Protein AF-A0A5A7VV58-F1 (afdb_monomer_lite)

Radius of gyration: 31.9 Å; chains: 1; bounding box: 72×50×130 Å

Foldseek 3Di:
DDLCVVQVPQEDPLQVQLLVQLLVLCCPPPVVCNVVLSVCSNVVHYNVSSLVSQVVVCVVDVPRCSNVSSLLSNLLVVLCVDPVLVVLLVVVVVQVPDPPRDPVCLLVDPSSLSNCVSSVNNVDDDDDDDAQKDAAAFFDDVQLVLLVLLLVVCQWFPVSHRGDSPRHRHNGQLRSLLVQCVVVVHHSPSMCHPVSVVVSCCVSPVLDDFLCRPPQPLVQQLVQLLVQLCVVCVVVVHHDDQLSSLLSLLQSLQCVLQPNPHFNHWDADPVRQKIKGWDDDPPDPPIDIGIDGSVVSSVQGRSNSRVSSVVSVVVVDPPDDDPPPPPPPDPDDDDDDDDDDD

Secondary structure (DSSP, 8-state):
--HHHHH-TTS-HHHHHHHHHHHHHHHHH-GGGHHHHHHHHHTT--HHHHHHHHHHHHHH-TT--HHHHHHHHHHHHHHTTSHHHHHHHHHHHHHHTSTT--GGGGGG-HHHHHHHHHTT-TT-----SSTT-B-TT-BSHHHHHHHHHHHHTT-B-TTSPBPP--SB--HHHHHHHHHHHHHTTS---S-B-HHHHHHHHHHHS--PPPTTSTTSTTHHHHHHHHHHHHHHHHHTT----HHHHHHHHHHHHHHHHTT-S---EEEE-TTSSEEEEEES-TT-TT-EEEEEEHHHHHHS-HHHHHHHHHHHHHHH--------------------------

Sequence (342 aa):
MSMLDKYGKNIPEGHRLETVAILAKTANQMPSQMAEFKTVLKSGGNYDDVLAKANEISSAYDYYDGPKAAALAKRYKDAYKNPENAAALDRAHAKVGDANFDPSRSASDPDIKEALKAIGQGGRSHTTGGHGSLRLGSHGDKVIGLQTDLATLGFTDAHGHALHPDGDFGPGTEAAVEKFQRAHHMTPDGIAGPKTLNALRMVVHPSQPNLADATHPGNGMYLQALDAVHRLDAQRGRAPDQRSDNLAAALAIAAHGNGLSRVDHVVLSDDSSRAYAVQGDIDSLFKRYTDVDVAQAIGTPLVQSSVQWQHDSRQVNPTQATPPVQQMQNPQMDQPVVQRSP

Structure (mmCIF, N/CA/C/O backbone):
data_AF-A0A5A7VV58-F1
#
_entry.id   AF-A0A5A7VV58-F1
#
loop_
_atom_site.group_PDB
_atom_site.id
_atom_site.type_symbol
_atom_site.label_atom_id
_atom_site.label_alt_id
_atom_site.label_comp_id
_atom_site.label_asym_id
_atom_site.label_entity_id
_atom_site.label_seq_id
_atom_site.pdbx_PDB_ins_code
_atom_site.Cartn_x
_atom_site.Cartn_y
_atom_site.Cartn_z
_atom_site.occupancy
_atom_site.B_iso_or_equiv
_atom_site.auth_seq_id
_atom_site.auth_comp_id
_atom_site.auth_asym_id
_atom_site.auth_atom_id
_atom_site.pdbx_PDB_model_num
ATOM 1 N N . MET A 1 1 ? -7.287 24.489 35.799 1.00 50.47 1 MET A N 1
ATOM 2 C CA . MET A 1 1 ? -6.449 23.309 36.113 1.00 50.47 1 MET A CA 1
ATOM 3 C C . MET A 1 1 ? -7.106 22.078 35.528 1.00 50.47 1 MET A C 1
ATOM 5 O O . MET A 1 1 ? -8.281 21.851 35.806 1.00 50.47 1 MET A O 1
ATOM 9 N N . SER A 1 2 ? -6.387 21.340 34.685 1.00 77.00 2 SER A N 1
ATOM 10 C CA . SER A 1 2 ? -6.903 20.137 34.032 1.00 77.00 2 SER A CA 1
ATOM 11 C C . SER A 1 2 ? -7.063 18.985 35.037 1.00 77.00 2 SER A C 1
ATOM 13 O O . SER A 1 2 ? -6.477 18.990 36.122 1.00 77.00 2 SER A O 1
ATOM 15 N N . MET A 1 3 ? -7.873 17.976 34.695 1.00 83.88 3 MET A N 1
ATOM 16 C CA . MET A 1 3 ? -8.035 16.762 35.511 1.00 83.88 3 MET A CA 1
ATOM 17 C C . MET A 1 3 ? -6.685 16.075 35.783 1.00 83.88 3 MET A C 1
ATOM 19 O O . MET A 1 3 ? -6.461 15.568 36.884 1.00 83.88 3 MET A O 1
ATOM 23 N N . LEU A 1 4 ? -5.784 16.111 34.800 1.00 87.56 4 LEU A N 1
ATOM 24 C CA . LEU A 1 4 ? -4.453 15.526 34.881 1.00 87.56 4 LEU A CA 1
ATOM 25 C C . LEU A 1 4 ? -3.516 16.326 35.799 1.00 87.56 4 LEU A C 1
ATOM 27 O O . LEU A 1 4 ? -2.713 15.727 36.508 1.00 87.56 4 LEU A O 1
ATOM 31 N N . ASP A 1 5 ? -3.659 17.652 35.865 1.00 87.25 5 ASP A N 1
ATOM 32 C CA . ASP A 1 5 ? -2.880 18.490 36.794 1.00 87.25 5 ASP A CA 1
ATOM 33 C C . ASP A 1 5 ? -3.269 18.217 38.248 1.00 87.25 5 ASP A C 1
ATOM 35 O O . ASP A 1 5 ? -2.437 18.267 39.149 1.00 87.25 5 ASP A O 1
ATOM 39 N N . LYS A 1 6 ? -4.553 17.918 38.484 1.00 90.44 6 LYS A N 1
ATOM 40 C CA . LYS A 1 6 ? -5.087 17.722 39.834 1.00 90.44 6 LYS A CA 1
ATOM 41 C C . LYS A 1 6 ? -4.895 16.302 40.367 1.00 90.44 6 LYS A C 1
ATOM 43 O O . LYS A 1 6 ? -4.719 16.132 41.571 1.00 90.44 6 LYS A O 1
ATOM 48 N N . TYR A 1 7 ? -4.982 15.290 39.504 1.00 93.44 7 TYR A N 1
ATOM 49 C CA . TYR A 1 7 ? -5.013 13.882 39.924 1.00 93.44 7 TYR A CA 1
ATOM 50 C C . TYR A 1 7 ? -3.952 13.002 39.245 1.00 93.44 7 TYR A C 1
ATOM 52 O O . TYR A 1 7 ? -3.674 11.909 39.721 1.00 93.44 7 TYR A O 1
ATOM 60 N N . GLY A 1 8 ? -3.302 13.468 38.178 1.00 89.50 8 GLY A N 1
ATOM 61 C CA . GLY A 1 8 ? -2.359 12.686 37.371 1.00 89.50 8 GLY A CA 1
ATOM 62 C C . GLY A 1 8 ? -0.926 12.640 37.899 1.00 89.50 8 GLY A C 1
ATOM 63 O O . GLY A 1 8 ? 0.005 12.632 37.098 1.00 89.50 8 GLY A O 1
ATOM 64 N N . LYS A 1 9 ? -0.720 12.643 39.221 1.00 92.38 9 LYS A N 1
ATOM 65 C CA . LYS A 1 9 ? 0.629 12.630 39.823 1.00 92.38 9 LYS A CA 1
ATOM 66 C C . LYS A 1 9 ? 1.424 11.350 39.522 1.00 92.38 9 LYS A C 1
ATOM 68 O O . LYS A 1 9 ? 2.645 11.394 39.485 1.00 92.38 9 LYS A O 1
ATOM 73 N N . ASN A 1 10 ? 0.727 10.237 39.284 1.00 92.88 10 ASN A N 1
ATOM 74 C CA . ASN A 1 10 ? 1.321 8.924 39.008 1.00 92.88 10 ASN A CA 1
ATOM 75 C C . ASN A 1 10 ? 1.437 8.627 37.502 1.00 92.88 10 ASN A C 1
ATOM 77 O O . ASN A 1 10 ? 1.772 7.510 37.118 1.00 92.88 10 ASN A O 1
ATOM 81 N N . ILE A 1 11 ? 1.157 9.613 36.645 1.00 94.31 11 ILE A N 1
ATOM 82 C CA . ILE A 1 11 ? 1.341 9.504 35.198 1.00 94.31 11 ILE A CA 1
ATOM 83 C C . ILE A 1 11 ? 2.758 9.984 34.865 1.00 94.31 11 ILE A C 1
ATOM 85 O O . ILE A 1 11 ? 3.033 11.176 35.043 1.00 94.31 11 ILE A O 1
ATOM 89 N N . PRO A 1 12 ? 3.658 9.102 34.383 1.00 89.88 12 PRO A N 1
ATOM 90 C CA . PRO A 1 12 ? 5.007 9.501 33.998 1.00 89.88 12 PRO A CA 1
ATOM 91 C C . PRO A 1 12 ? 4.973 10.569 32.906 1.00 89.88 12 PRO A C 1
ATOM 93 O O . PRO A 1 12 ? 4.119 10.510 32.022 1.00 89.88 12 PRO A O 1
ATOM 96 N N . GLU A 1 13 ? 5.938 11.493 32.912 1.00 87.06 13 GLU A N 1
ATOM 97 C CA . GLU A 1 13 ? 6.014 12.580 31.921 1.00 87.06 13 GLU A CA 1
ATOM 98 C C . GLU A 1 13 ? 5.978 12.045 30.484 1.00 87.06 13 GLU A C 1
ATOM 100 O O . GLU A 1 13 ? 5.226 12.527 29.639 1.00 87.06 13 GLU A O 1
ATOM 105 N N . GLY A 1 14 ? 6.692 10.940 30.247 1.00 87.44 14 GLY A N 1
ATOM 106 C CA . GLY A 1 14 ? 6.715 10.248 28.964 1.00 87.44 14 GLY A CA 1
ATOM 107 C C . GLY A 1 14 ? 5.369 9.682 28.501 1.00 87.44 14 GLY A C 1
ATOM 108 O O . GLY A 1 14 ? 5.296 9.284 27.349 1.00 87.44 14 GLY A O 1
ATOM 109 N N . HIS A 1 15 ? 4.331 9.645 29.337 1.00 92.94 15 HIS A N 1
ATOM 110 C CA . HIS A 1 15 ? 2.986 9.156 29.005 1.00 92.94 15 HIS A CA 1
ATOM 111 C C . HIS A 1 15 ? 1.887 10.214 29.186 1.00 92.94 15 HIS A C 1
ATOM 113 O O . HIS A 1 15 ? 0.697 9.921 29.013 1.00 92.94 15 HIS A O 1
ATOM 119 N N . ARG A 1 16 ? 2.242 11.456 29.548 1.00 92.12 16 ARG A N 1
ATOM 120 C CA . ARG A 1 16 ? 1.242 12.513 29.761 1.00 92.12 16 ARG A CA 1
ATOM 121 C C . ARG A 1 16 ? 0.501 12.856 28.475 1.00 92.12 16 ARG A C 1
ATOM 123 O O . ARG A 1 16 ? -0.713 13.017 28.534 1.00 92.12 16 ARG A O 1
ATOM 130 N N . LEU A 1 17 ? 1.180 12.898 27.326 1.00 88.75 17 LEU A N 1
ATOM 131 C CA . LEU A 1 17 ? 0.547 13.209 26.039 1.00 88.75 17 LEU A CA 1
ATOM 132 C C . LEU A 1 17 ? -0.489 12.148 25.637 1.00 88.75 17 LEU A C 1
ATOM 134 O O . LEU A 1 17 ? -1.613 12.486 25.277 1.00 88.75 17 LEU A O 1
ATOM 138 N N . GLU A 1 18 ? -0.145 10.866 25.751 1.00 91.12 18 GLU A N 1
ATOM 139 C CA . GLU A 1 18 ? -1.056 9.753 25.482 1.00 91.12 18 GLU A CA 1
ATOM 140 C C . GLU A 1 18 ? -2.261 9.767 26.430 1.00 91.12 18 GLU A C 1
ATOM 142 O O . GLU A 1 18 ? -3.396 9.553 26.002 1.00 91.12 18 GLU A O 1
ATOM 147 N N . THR A 1 19 ? -2.030 10.092 27.704 1.00 94.12 19 THR A N 1
ATOM 148 C CA . THR A 1 19 ? -3.097 10.237 28.703 1.00 94.12 19 THR A CA 1
ATOM 149 C C . THR A 1 19 ? -4.025 11.401 28.356 1.00 94.12 19 THR A C 1
ATOM 151 O O . THR A 1 19 ? -5.246 11.247 28.378 1.00 94.12 19 THR A O 1
ATOM 154 N N . VAL A 1 20 ? -3.472 12.560 27.980 1.00 93.81 20 VAL A N 1
ATOM 155 C CA . VAL A 1 20 ? -4.257 13.714 27.514 1.00 93.81 20 VAL A CA 1
ATOM 156 C C . VAL A 1 20 ? -5.080 13.338 26.286 1.00 93.81 20 VAL A C 1
ATOM 158 O O . VAL A 1 20 ? -6.258 13.681 26.232 1.00 93.81 20 VAL A O 1
ATOM 161 N N . ALA A 1 21 ? -4.509 12.593 25.338 1.00 90.19 21 ALA A N 1
ATOM 162 C CA . ALA A 1 21 ? -5.212 12.162 24.135 1.00 90.19 21 ALA A CA 1
ATOM 163 C C . ALA A 1 21 ? -6.416 11.259 24.456 1.00 90.19 21 ALA A C 1
ATOM 165 O O . ALA A 1 21 ? -7.499 11.482 23.911 1.00 90.19 21 ALA A O 1
ATOM 166 N N . ILE A 1 22 ? -6.269 10.300 25.380 1.00 92.75 22 ILE A N 1
ATOM 167 C CA . ILE A 1 22 ? -7.388 9.468 25.861 1.00 92.75 22 ILE A CA 1
ATOM 168 C C . ILE A 1 22 ? -8.471 10.345 26.491 1.00 92.75 22 ILE A C 1
ATOM 170 O O . ILE A 1 22 ? -9.643 10.240 26.125 1.00 92.75 22 ILE A O 1
ATOM 174 N N . LEU A 1 23 ? -8.098 11.230 27.420 1.00 93.81 23 LEU A N 1
ATOM 175 C CA . LEU A 1 23 ? -9.055 12.075 28.138 1.00 93.81 23 LEU A CA 1
ATOM 176 C C . LEU A 1 23 ? -9.777 13.048 27.199 1.00 93.81 23 LEU A C 1
ATOM 178 O O . LEU A 1 23 ? -10.990 13.197 27.300 1.00 93.81 23 LEU A O 1
ATOM 182 N N . ALA A 1 24 ? -9.066 13.669 26.258 1.00 88.00 24 ALA A N 1
ATOM 183 C CA . ALA A 1 24 ? -9.650 14.568 25.267 1.00 88.00 24 ALA A CA 1
ATOM 184 C C . ALA A 1 24 ? -10.613 13.822 24.336 1.00 88.00 24 ALA A C 1
ATOM 186 O O . ALA A 1 24 ? -11.731 14.278 24.095 1.00 88.00 24 ALA A O 1
ATOM 187 N N . LYS A 1 25 ? -10.215 12.637 23.854 1.00 88.50 25 LYS A N 1
ATOM 188 C CA . LYS A 1 25 ? -11.066 11.819 22.987 1.00 88.50 25 LYS A CA 1
ATOM 189 C C . LYS A 1 25 ? -12.316 11.336 23.721 1.00 88.50 25 LYS A C 1
ATOM 191 O O . LYS A 1 25 ? -13.403 11.381 23.151 1.00 88.50 25 LYS A O 1
ATOM 196 N N . THR A 1 26 ? -12.180 10.975 24.995 1.00 90.94 26 THR A N 1
ATOM 197 C CA . THR A 1 26 ? -13.302 10.624 25.878 1.00 90.94 26 THR A CA 1
ATOM 198 C C . THR A 1 26 ? -14.222 11.807 26.120 1.00 90.94 26 THR A C 1
ATOM 200 O O . THR A 1 26 ? -15.423 11.676 25.927 1.00 90.94 26 THR A O 1
ATOM 203 N N . ALA A 1 27 ? -13.686 12.976 26.465 1.00 88.62 27 ALA A N 1
ATOM 204 C CA . ALA A 1 27 ? -14.486 14.178 26.674 1.00 88.62 27 ALA A CA 1
ATOM 205 C C . ALA A 1 27 ? -15.290 14.572 25.425 1.00 88.62 27 ALA A C 1
ATOM 207 O O . ALA A 1 27 ? -16.366 15.140 25.564 1.00 88.62 27 ALA A O 1
ATOM 208 N N . ASN A 1 28 ? -14.791 14.251 24.227 1.00 81.25 28 ASN A N 1
ATOM 209 C CA . ASN A 1 28 ? -15.475 14.527 22.968 1.00 81.25 28 ASN A CA 1
ATOM 210 C C . ASN A 1 28 ? -16.494 13.442 22.564 1.00 81.25 28 ASN A C 1
ATOM 212 O O . ASN A 1 28 ? -17.603 13.766 22.161 1.00 81.25 28 ASN A O 1
ATOM 216 N N . GLN A 1 29 ? -16.132 12.155 22.642 1.00 84.31 29 GLN A N 1
ATOM 217 C CA . GLN A 1 29 ? -16.982 11.052 22.155 1.00 84.31 29 GLN A CA 1
ATOM 218 C C . GLN A 1 29 ? -17.923 10.484 23.219 1.00 84.31 29 GLN A C 1
ATOM 220 O O . GLN A 1 29 ? -19.002 9.997 22.892 1.00 84.31 29 GLN A O 1
ATOM 225 N N . MET A 1 30 ? -17.508 10.496 24.485 1.00 90.44 30 MET A N 1
ATOM 226 C CA . MET A 1 30 ? -18.239 9.896 25.601 1.00 90.44 30 MET A CA 1
ATOM 227 C C . MET A 1 30 ? -18.071 10.727 26.884 1.00 90.44 30 MET A C 1
ATOM 229 O O . MET A 1 30 ? -17.472 10.254 27.854 1.00 90.44 30 MET A O 1
ATOM 233 N N . PRO A 1 31 ? -18.605 11.964 26.938 1.00 90.75 31 PRO A N 1
ATOM 234 C CA . PRO A 1 31 ? -18.444 12.835 28.103 1.00 90.75 31 PRO A CA 1
ATOM 235 C C . PRO A 1 31 ? -18.897 12.185 29.421 1.00 90.75 31 PRO A C 1
ATOM 237 O O . PRO A 1 31 ? -18.295 12.429 30.466 1.00 90.75 31 PRO A O 1
ATOM 240 N N . SER A 1 32 ? -19.920 11.320 29.377 1.00 90.69 32 SER A N 1
ATOM 241 C CA . SER A 1 32 ? -20.425 10.567 30.536 1.00 90.69 32 SER A CA 1
ATOM 242 C C . SER A 1 32 ? -19.376 9.636 31.157 1.00 90.69 32 SER A C 1
ATOM 244 O O . SER A 1 32 ? -19.362 9.462 32.373 1.00 90.69 32 SER A O 1
ATOM 246 N N . GLN A 1 33 ? -18.448 9.111 30.352 1.00 93.69 33 GLN A N 1
ATOM 247 C CA . GLN A 1 33 ? -17.383 8.207 30.794 1.00 93.69 33 GLN A CA 1
ATOM 248 C C . GLN A 1 33 ? -16.220 8.931 31.491 1.00 93.69 33 GLN A C 1
ATOM 250 O O . GLN A 1 33 ? -15.391 8.305 32.151 1.00 93.69 33 GLN A O 1
ATOM 255 N N . MET A 1 34 ? -16.160 10.268 31.438 1.00 95.31 34 MET A N 1
ATOM 256 C CA . MET A 1 34 ? -15.099 11.047 32.099 1.00 95.31 34 MET A CA 1
ATOM 257 C C . MET A 1 34 ? -15.051 10.849 33.621 1.00 95.31 34 MET A C 1
ATOM 259 O O . MET A 1 34 ? -13.995 11.024 34.238 1.00 95.31 34 MET 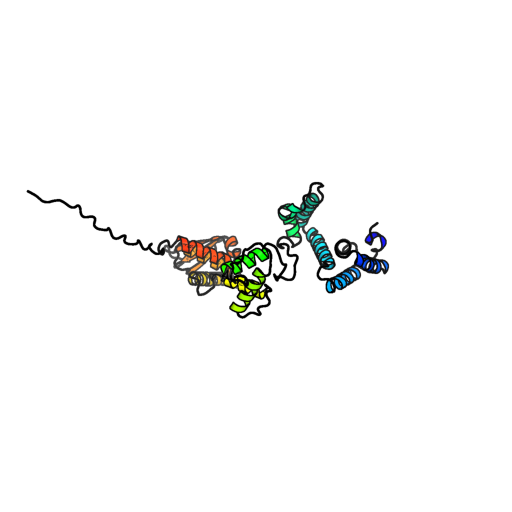A O 1
ATOM 263 N N . ALA A 1 35 ? -16.177 10.490 34.245 1.00 94.94 35 ALA A N 1
ATOM 264 C CA . ALA A 1 35 ? -16.231 10.189 35.672 1.00 94.94 35 ALA A CA 1
ATOM 265 C C . ALA A 1 35 ? -15.416 8.935 36.039 1.00 94.94 35 ALA A C 1
ATOM 267 O O . ALA A 1 35 ? -14.795 8.904 37.107 1.00 94.94 35 ALA A O 1
ATOM 268 N N . GLU A 1 36 ? -15.352 7.941 35.149 1.00 93.94 36 GLU A N 1
ATOM 269 C CA . GLU A 1 36 ? -14.578 6.716 35.368 1.00 93.94 36 GLU A CA 1
ATOM 270 C C . GLU A 1 36 ? -13.077 7.010 35.360 1.00 93.94 36 GLU A C 1
ATOM 272 O O . GLU A 1 36 ? -12.369 6.672 36.308 1.00 93.94 36 GLU A O 1
ATOM 277 N N . PHE A 1 37 ? -12.597 7.766 34.369 1.00 96.38 37 PHE A N 1
ATOM 278 C CA . PHE A 1 37 ? -11.196 8.195 34.305 1.00 96.38 37 PHE A CA 1
ATOM 279 C C . PHE A 1 37 ? -10.792 9.084 35.484 1.00 96.38 37 PHE A C 1
ATOM 281 O O . PHE A 1 37 ? -9.695 8.950 36.030 1.00 96.38 37 PHE A O 1
ATOM 288 N N . LYS A 1 38 ? -11.692 9.967 35.937 1.00 95.31 38 LYS A N 1
ATOM 289 C CA . LYS A 1 38 ? -11.470 10.760 37.153 1.00 95.31 38 LYS A CA 1
ATOM 290 C C . LYS A 1 38 ? -11.276 9.869 38.375 1.00 95.31 38 LYS A C 1
ATOM 292 O O . LYS A 1 38 ? -10.463 10.201 39.235 1.00 95.31 38 LYS A O 1
ATOM 297 N N . THR A 1 39 ? -12.039 8.783 38.465 1.00 96.44 39 THR A N 1
ATOM 298 C CA . THR A 1 39 ? -11.937 7.807 39.554 1.00 96.44 39 THR A CA 1
ATOM 299 C C . THR A 1 39 ? -10.595 7.087 39.503 1.00 96.44 39 THR A C 1
ATOM 301 O O . THR A 1 39 ? -9.890 7.103 40.507 1.00 96.44 39 THR A O 1
ATOM 304 N N . VAL A 1 40 ? -10.185 6.580 38.333 1.00 96.44 40 VAL A N 1
ATOM 305 C CA . VAL A 1 40 ? -8.866 5.948 38.132 1.00 96.44 40 VAL A CA 1
ATOM 306 C C . VAL A 1 40 ? -7.737 6.868 38.612 1.00 96.44 40 VAL A C 1
ATOM 308 O O . VAL A 1 40 ? -6.935 6.481 39.460 1.00 96.44 40 VAL A O 1
ATOM 311 N N . LEU A 1 41 ? -7.718 8.124 38.154 1.00 95.94 41 LEU A N 1
ATOM 312 C CA . LEU A 1 41 ? -6.667 9.078 38.523 1.00 95.94 41 LEU A CA 1
ATOM 313 C C . LEU A 1 41 ? -6.704 9.453 40.015 1.00 95.94 41 LEU A C 1
ATOM 315 O O . LEU A 1 41 ? -5.662 9.558 40.657 1.00 95.94 41 LEU A O 1
ATOM 319 N N . LYS A 1 42 ? -7.895 9.635 40.603 1.00 95.44 42 LYS A N 1
ATOM 320 C CA . LYS A 1 42 ? -8.041 9.927 42.042 1.00 95.44 42 LYS A CA 1
ATOM 321 C C . LYS A 1 42 ? -7.542 8.794 42.929 1.00 95.44 42 LYS A C 1
ATOM 323 O O . LYS A 1 42 ? -6.971 9.074 43.981 1.00 95.44 42 LYS A O 1
ATOM 328 N N . SER A 1 43 ? -7.747 7.553 42.503 1.00 94.88 43 SER A N 1
ATOM 329 C CA . SER A 1 43 ? -7.258 6.360 43.194 1.00 94.88 43 SER A CA 1
ATOM 330 C C . SER A 1 43 ? -5.743 6.171 43.059 1.00 94.88 43 SER A C 1
ATOM 332 O O . SER A 1 43 ? -5.193 5.243 43.640 1.00 94.88 43 SER A O 1
ATOM 334 N N . GLY A 1 44 ? -5.053 7.057 42.331 1.00 93.44 44 GLY A N 1
ATOM 335 C CA . GLY A 1 44 ? -3.616 6.967 42.096 1.00 93.44 44 GLY A CA 1
ATOM 336 C C . GLY A 1 44 ? -3.241 6.044 40.940 1.00 93.44 44 GLY A C 1
ATOM 337 O O . GLY A 1 44 ? -2.097 5.597 40.899 1.00 93.44 44 GLY A O 1
ATOM 338 N N . GLY A 1 45 ? -4.161 5.767 40.014 1.00 94.19 45 GLY A N 1
ATOM 339 C CA . GLY A 1 45 ? -3.864 4.981 38.820 1.00 94.19 45 GLY A CA 1
ATOM 340 C C . GLY A 1 45 ? -2.779 5.619 37.948 1.00 94.19 45 GLY A C 1
ATOM 341 O O . GLY A 1 45 ? -2.631 6.847 37.899 1.00 94.19 45 GLY A O 1
ATOM 342 N N . ASN A 1 46 ? -2.006 4.769 37.281 1.00 94.88 46 ASN A N 1
ATOM 343 C CA . ASN A 1 46 ? -0.956 5.153 36.345 1.00 94.88 46 ASN A CA 1
ATOM 344 C C . ASN A 1 46 ? -1.485 5.168 34.890 1.00 94.88 46 ASN A C 1
ATOM 346 O O . ASN A 1 46 ? -2.691 5.109 34.641 1.00 94.88 46 ASN A O 1
ATOM 350 N N . TYR A 1 47 ? -0.585 5.302 33.911 1.00 94.56 47 TYR A N 1
ATOM 351 C CA . TYR A 1 47 ? -0.969 5.307 32.495 1.00 94.56 47 TYR A CA 1
ATOM 352 C C . TYR A 1 47 ? -1.616 3.989 32.050 1.00 94.56 47 TYR A C 1
ATOM 354 O O . TYR A 1 47 ? -2.598 4.021 31.309 1.00 94.56 47 TYR A O 1
ATOM 362 N N . ASP A 1 48 ? -1.099 2.851 32.510 1.00 94.31 48 ASP A N 1
ATOM 363 C CA . ASP A 1 48 ? -1.611 1.537 32.125 1.00 94.31 48 ASP A CA 1
ATOM 364 C C . ASP A 1 48 ? -3.037 1.332 32.645 1.00 94.31 48 ASP A C 1
ATOM 366 O O . ASP A 1 48 ? -3.875 0.816 31.912 1.00 94.31 48 ASP A O 1
ATOM 370 N N . ASP A 1 49 ? -3.356 1.835 33.842 1.00 96.69 49 ASP A N 1
ATOM 371 C CA . ASP A 1 49 ? -4.719 1.814 34.388 1.00 96.69 49 ASP A CA 1
ATOM 372 C C . ASP A 1 49 ? -5.685 2.668 33.551 1.00 96.69 49 ASP A C 1
ATOM 374 O O . ASP A 1 49 ? -6.822 2.275 33.275 1.00 96.69 49 ASP A O 1
ATOM 378 N N . VAL A 1 50 ? -5.229 3.845 33.107 1.00 96.31 50 VAL A N 1
ATOM 379 C CA . VAL A 1 50 ? -6.009 4.719 32.219 1.00 96.31 50 VAL A CA 1
ATOM 380 C C . VAL A 1 50 ? -6.227 4.054 30.859 1.00 96.31 50 VAL A C 1
ATOM 382 O O . VAL A 1 50 ? -7.342 4.074 30.336 1.00 96.31 50 VAL A O 1
ATOM 385 N N . LEU A 1 51 ? -5.191 3.442 30.285 1.00 92.25 51 LEU A N 1
ATOM 386 C CA . LEU A 1 51 ? -5.290 2.738 29.011 1.00 92.25 51 LEU A CA 1
ATOM 387 C C . LEU A 1 51 ? -6.173 1.488 29.123 1.00 92.25 51 LEU A C 1
ATOM 389 O O . LEU A 1 51 ? -6.971 1.231 28.224 1.00 92.25 51 LEU A O 1
ATOM 393 N N . ALA A 1 52 ? -6.077 0.738 30.221 1.00 92.12 52 ALA A N 1
ATOM 394 C CA . ALA A 1 52 ? -6.926 -0.416 30.498 1.00 92.12 52 ALA A CA 1
ATOM 395 C C . ALA A 1 52 ? -8.401 -0.007 30.559 1.00 92.12 52 ALA A C 1
ATOM 397 O O . ALA A 1 52 ? -9.223 -0.600 29.861 1.00 92.12 52 ALA A O 1
ATOM 398 N N . LYS A 1 53 ? -8.722 1.070 31.288 1.00 96.44 53 LYS A N 1
ATOM 399 C CA . LYS A 1 53 ? -10.078 1.631 31.329 1.00 96.44 53 LYS A CA 1
ATOM 400 C C . LYS A 1 53 ? -10.556 2.086 29.943 1.00 96.44 53 LYS A C 1
ATOM 402 O O . LYS A 1 53 ? -11.696 1.835 29.566 1.00 96.44 53 LYS A O 1
ATOM 407 N N . ALA A 1 54 ? -9.687 2.699 29.141 1.00 92.06 54 ALA A N 1
ATOM 408 C CA . ALA A 1 54 ? -10.029 3.059 27.765 1.00 92.06 54 ALA A CA 1
ATOM 409 C C . ALA A 1 54 ? -10.280 1.825 26.873 1.00 92.06 54 ALA A C 1
ATOM 411 O O . ALA A 1 54 ? -11.198 1.836 26.057 1.00 92.06 54 ALA A O 1
ATOM 412 N N . ASN A 1 55 ? -9.502 0.752 27.019 1.00 85.56 55 ASN A N 1
ATOM 413 C CA . ASN A 1 55 ? -9.716 -0.489 26.269 1.00 85.56 55 ASN A CA 1
ATOM 414 C C . ASN A 1 55 ? -11.011 -1.200 26.683 1.00 85.56 55 ASN A C 1
ATOM 416 O O . ASN A 1 55 ? -11.703 -1.727 25.819 1.00 85.56 55 ASN A O 1
ATOM 420 N N . GLU A 1 56 ? -11.361 -1.172 27.969 1.00 90.06 56 GLU A N 1
ATOM 421 C CA . GLU A 1 56 ? -12.638 -1.682 28.486 1.00 90.06 56 GLU A CA 1
ATOM 422 C C . GLU A 1 56 ? -13.832 -0.933 27.878 1.00 90.06 56 GLU A C 1
ATOM 424 O O . GLU A 1 56 ? -14.788 -1.544 27.414 1.00 90.06 56 GLU A O 1
ATOM 429 N N . ILE A 1 57 ? -13.768 0.398 27.802 1.00 85.88 57 ILE A N 1
ATOM 430 C CA . ILE A 1 57 ? -14.823 1.181 27.142 1.00 85.88 57 ILE A CA 1
ATOM 431 C C . ILE A 1 57 ? -14.837 0.885 25.635 1.00 85.88 57 ILE A C 1
ATOM 433 O O . ILE A 1 57 ? -15.901 0.721 25.045 1.00 85.88 57 ILE A O 1
ATOM 437 N N . SER A 1 58 ? -13.666 0.772 25.003 1.00 83.38 58 SER A N 1
ATOM 438 C CA . SER A 1 58 ? -13.552 0.497 23.565 1.00 83.38 58 SER A CA 1
ATOM 439 C C . SER A 1 58 ? -14.055 -0.889 23.168 1.00 83.38 58 SER A C 1
ATOM 441 O O . SER A 1 58 ? -14.410 -1.059 22.007 1.00 83.38 58 SER A O 1
ATOM 443 N N . SER A 1 59 ? -14.074 -1.868 24.077 1.00 80.31 59 SER A N 1
ATOM 444 C CA . SER A 1 59 ? -14.648 -3.189 23.802 1.00 80.31 59 SER A CA 1
ATOM 445 C C . SER A 1 59 ? -16.174 -3.202 23.909 1.00 80.31 59 SER A C 1
ATOM 447 O O . SER A 1 59 ? -16.816 -4.055 23.304 1.00 80.31 59 SER A O 1
ATOM 449 N N . ALA A 1 60 ? -16.756 -2.256 24.652 1.00 82.62 60 ALA A N 1
ATOM 450 C CA . ALA A 1 60 ? -18.201 -2.081 24.763 1.00 82.62 60 ALA A CA 1
ATOM 451 C C . ALA A 1 60 ? -18.776 -1.131 23.696 1.00 82.62 60 ALA A C 1
ATOM 453 O O . ALA A 1 60 ? -19.952 -1.237 23.351 1.00 82.62 60 ALA A O 1
ATOM 454 N N . TYR A 1 61 ? -17.966 -0.200 23.179 1.00 77.31 61 TYR A N 1
ATOM 455 C CA . TYR A 1 61 ? -18.405 0.850 22.261 1.00 77.31 61 TYR A CA 1
ATOM 456 C C . TYR A 1 61 ? -17.438 1.006 21.080 1.00 77.31 61 TYR A C 1
ATOM 458 O O . TYR A 1 61 ? -16.434 1.712 21.170 1.00 77.31 61 TYR A O 1
ATOM 466 N N . ASP A 1 62 ? -17.792 0.429 19.929 1.00 75.94 62 ASP A N 1
ATOM 467 C CA . ASP A 1 62 ? -16.959 0.435 18.711 1.00 75.94 62 ASP A CA 1
ATOM 468 C C . ASP A 1 62 ? -16.645 1.839 18.157 1.00 75.94 62 ASP A C 1
ATOM 470 O O . ASP A 1 62 ? -15.686 2.024 17.402 1.00 75.94 62 ASP A O 1
ATOM 474 N N . TYR A 1 63 ? -17.455 2.843 18.513 1.00 68.56 63 TYR A N 1
ATOM 475 C CA . TYR A 1 63 ? -17.272 4.239 18.102 1.00 68.56 63 TYR A CA 1
ATOM 476 C C . TYR A 1 63 ? -16.316 5.027 19.010 1.00 68.56 63 TYR A C 1
ATOM 478 O O . TYR A 1 63 ? -15.981 6.176 18.704 1.00 68.56 63 TYR A O 1
ATOM 486 N N . TYR A 1 64 ? -15.896 4.449 20.136 1.00 83.06 64 TYR A N 1
ATOM 487 C CA . TYR A 1 64 ? -14.952 5.075 21.046 1.00 83.06 64 TYR A CA 1
ATOM 488 C C . TYR A 1 64 ? -13.515 4.787 20.611 1.00 83.06 64 TYR A C 1
ATOM 490 O O . TYR A 1 64 ? -13.077 3.644 20.534 1.00 83.06 64 TYR A O 1
ATOM 498 N N . ASP A 1 65 ? -12.742 5.843 20.365 1.00 84.62 65 ASP A N 1
ATOM 499 C CA . ASP A 1 65 ? -11.370 5.725 19.864 1.00 84.62 65 ASP A CA 1
ATOM 500 C C . ASP A 1 65 ? -10.317 6.174 20.889 1.00 84.62 65 ASP A C 1
ATOM 502 O O . ASP A 1 65 ? -9.215 6.571 20.501 1.00 84.62 65 ASP A O 1
ATOM 506 N N . GLY A 1 66 ? -10.616 6.141 22.191 1.00 88.56 66 GLY A N 1
ATOM 507 C CA . GLY A 1 66 ? -9.661 6.527 23.241 1.00 88.56 66 GLY A CA 1
ATOM 508 C C . GLY A 1 66 ? -8.293 5.839 23.113 1.00 88.56 66 GLY A C 1
ATOM 509 O O . GLY A 1 66 ? -7.279 6.536 23.001 1.00 88.56 66 GLY A O 1
ATOM 510 N N . PRO A 1 67 ? -8.227 4.496 23.021 1.00 89.38 67 PRO A N 1
ATOM 511 C CA . PRO A 1 67 ? -6.961 3.783 22.834 1.00 89.38 67 PRO A CA 1
ATOM 512 C C . PRO A 1 67 ? -6.240 4.150 21.531 1.00 89.38 67 PRO A C 1
ATOM 514 O O . PRO A 1 67 ? -5.014 4.288 21.502 1.00 89.38 67 PRO A O 1
ATOM 517 N N . LYS A 1 68 ? -6.992 4.371 20.442 1.00 81.00 68 LYS A N 1
ATOM 518 C CA . LYS A 1 68 ? -6.417 4.803 19.159 1.00 81.00 68 LYS A CA 1
ATOM 519 C C . LYS A 1 68 ? -5.813 6.206 19.269 1.00 81.00 68 LYS A C 1
ATOM 521 O O . LYS A 1 68 ? -4.770 6.454 18.668 1.00 81.00 68 LYS A O 1
ATOM 526 N N . ALA A 1 69 ? -6.421 7.100 20.054 1.00 82.19 69 ALA A N 1
ATOM 527 C CA . ALA A 1 69 ? -5.888 8.433 20.322 1.00 82.19 69 ALA A CA 1
ATOM 528 C C . ALA A 1 69 ? -4.557 8.373 21.092 1.00 82.19 69 ALA A C 1
ATOM 530 O O . ALA A 1 69 ? -3.607 9.050 20.700 1.00 82.19 69 ALA A O 1
ATOM 531 N N . ALA A 1 70 ? -4.434 7.506 22.105 1.00 85.31 70 ALA A N 1
ATOM 532 C CA . ALA A 1 70 ? -3.150 7.255 22.772 1.00 85.31 70 ALA A CA 1
ATOM 533 C C . ALA A 1 70 ? -2.091 6.695 21.814 1.00 85.31 70 ALA A C 1
ATOM 535 O O . ALA A 1 70 ? -0.960 7.180 21.783 1.00 85.31 70 ALA A O 1
ATOM 536 N N . ALA A 1 71 ? -2.450 5.708 20.988 1.00 80.81 71 ALA A N 1
ATOM 537 C CA . ALA A 1 71 ? -1.527 5.145 20.006 1.00 80.81 71 ALA A CA 1
ATOM 538 C C . ALA A 1 71 ? -1.041 6.202 18.998 1.00 80.81 71 ALA A C 1
ATOM 540 O O . ALA A 1 71 ? 0.131 6.198 18.615 1.00 80.81 71 ALA A O 1
ATOM 541 N N . LEU A 1 72 ? -1.920 7.121 18.587 1.00 80.69 72 LEU A N 1
ATOM 542 C CA . LEU A 1 72 ? -1.567 8.237 17.717 1.00 80.69 72 LEU A CA 1
ATOM 543 C C . LEU A 1 72 ? -0.627 9.229 18.412 1.00 80.69 72 LEU A C 1
ATOM 545 O O . LEU A 1 72 ? 0.404 9.576 17.843 1.00 80.69 72 LEU A O 1
ATOM 549 N N . ALA A 1 73 ? -0.928 9.620 19.650 1.00 85.06 73 ALA A N 1
ATOM 550 C CA . ALA A 1 73 ? -0.066 10.479 20.460 1.00 85.06 73 ALA A CA 1
ATOM 551 C C . ALA A 1 73 ? 1.339 9.883 20.657 1.00 85.06 73 ALA A C 1
ATOM 553 O O . ALA A 1 73 ? 2.341 10.589 20.542 1.00 85.06 73 ALA A O 1
ATOM 554 N N . LYS A 1 74 ? 1.436 8.564 20.860 1.00 86.56 74 LYS A N 1
ATOM 555 C CA . LYS A 1 74 ? 2.725 7.869 20.939 1.00 86.56 74 LYS A CA 1
ATOM 556 C C . LYS A 1 74 ? 3.508 7.966 19.629 1.00 86.56 74 LYS A C 1
ATOM 558 O O . LYS A 1 74 ? 4.692 8.285 19.657 1.00 86.56 74 LYS A O 1
ATOM 563 N N . ARG A 1 75 ? 2.860 7.720 18.482 1.00 84.06 75 ARG A N 1
ATOM 564 C CA . ARG A 1 75 ? 3.494 7.858 17.153 1.00 84.06 75 ARG A CA 1
ATOM 565 C C . ARG A 1 75 ? 3.966 9.280 16.898 1.00 84.06 75 ARG A C 1
ATOM 567 O O . ARG A 1 75 ? 5.053 9.465 16.371 1.00 84.06 75 ARG A O 1
ATOM 574 N N . TYR A 1 76 ? 3.162 10.254 17.308 1.00 84.19 76 TYR A N 1
ATOM 575 C CA . TYR A 1 76 ? 3.489 11.668 17.225 1.00 84.19 76 TYR A CA 1
ATOM 576 C C . TYR A 1 76 ? 4.786 11.980 17.988 1.00 84.19 76 TYR A C 1
ATOM 578 O O . TYR A 1 76 ? 5.745 12.491 17.416 1.00 84.19 76 TYR A O 1
ATOM 586 N N . LYS A 1 77 ? 4.870 11.552 19.253 1.00 87.38 77 LYS A N 1
ATOM 587 C CA . LYS A 1 77 ? 6.071 11.683 20.091 1.00 87.38 77 LYS A CA 1
ATOM 588 C C . LYS A 1 77 ? 7.282 10.925 19.536 1.00 87.38 77 LYS A C 1
ATOM 590 O O . LYS A 1 77 ? 8.402 11.422 19.591 1.00 87.38 77 LYS A O 1
ATOM 595 N N . ASP A 1 78 ? 7.077 9.713 19.024 1.00 84.88 78 ASP A N 1
ATOM 596 C CA . ASP A 1 78 ? 8.153 8.897 18.454 1.00 84.88 78 ASP A CA 1
ATOM 597 C C . ASP A 1 78 ? 8.702 9.510 17.153 1.00 84.88 78 ASP A C 1
ATOM 599 O O . ASP A 1 78 ? 9.911 9.468 16.931 1.00 84.88 78 ASP A O 1
ATOM 603 N N . ALA A 1 79 ? 7.852 10.134 16.332 1.00 84.75 79 ALA A N 1
ATOM 604 C CA . ALA A 1 79 ? 8.263 10.798 15.098 1.00 84.75 79 ALA A CA 1
ATOM 605 C C . ALA A 1 79 ? 9.183 12.004 15.354 1.00 84.75 79 ALA A C 1
ATOM 607 O O . ALA A 1 79 ? 10.138 12.188 14.604 1.00 84.75 79 ALA A O 1
ATOM 608 N N . TYR A 1 80 ? 8.989 12.742 16.453 1.00 84.19 80 TYR A N 1
ATOM 609 C CA . TYR A 1 80 ? 9.873 13.843 16.869 1.00 84.19 80 TYR A CA 1
ATOM 610 C C . TYR A 1 80 ? 11.325 13.431 17.155 1.00 84.19 80 TYR A C 1
ATOM 612 O O . TYR A 1 80 ? 12.207 14.285 17.199 1.00 84.19 80 TYR A O 1
ATOM 620 N N . LYS A 1 81 ? 11.607 12.135 17.338 1.00 86.56 81 LYS A N 1
ATOM 621 C CA . LYS A 1 81 ? 12.980 11.642 17.538 1.00 86.56 81 LYS A CA 1
ATOM 622 C C . LYS A 1 81 ? 13.823 11.707 16.262 1.00 86.56 81 LYS A C 1
ATOM 624 O O . LYS A 1 81 ? 15.046 11.690 16.355 1.00 86.56 81 LYS A O 1
ATOM 629 N N . ASN A 1 82 ? 13.190 11.749 15.086 1.00 85.25 82 ASN A N 1
ATOM 630 C CA . ASN A 1 82 ? 13.874 11.937 13.810 1.00 85.25 82 ASN A CA 1
ATOM 631 C C . ASN A 1 82 ? 13.854 13.439 13.440 1.00 85.25 82 ASN A C 1
ATOM 633 O O . ASN A 1 82 ? 12.763 14.001 13.338 1.00 85.25 82 ASN A O 1
ATOM 637 N N . PRO A 1 83 ? 15.015 14.083 13.198 1.00 81.62 83 PRO A N 1
ATOM 638 C CA . PRO A 1 83 ? 15.091 15.506 12.854 1.00 81.62 83 PRO A CA 1
ATOM 639 C C . PRO A 1 83 ? 14.283 15.924 11.615 1.00 81.62 83 PRO A C 1
ATOM 641 O O . PRO A 1 83 ? 13.681 16.996 11.612 1.00 81.62 83 PRO A O 1
ATOM 644 N N . GLU A 1 84 ? 14.232 15.090 10.574 1.00 75.94 84 GLU A N 1
ATOM 645 C CA . GLU A 1 84 ? 13.481 15.392 9.346 1.00 75.94 84 GLU A CA 1
ATOM 646 C C . GLU A 1 84 ? 11.969 15.373 9.603 1.00 75.94 84 GLU A C 1
ATOM 648 O O . GLU A 1 84 ? 11.234 16.263 9.168 1.00 75.94 84 GLU A O 1
ATOM 653 N N . ASN A 1 85 ? 11.514 14.394 10.387 1.00 82.81 85 ASN A N 1
ATOM 654 C CA . ASN A 1 85 ? 10.124 14.300 10.819 1.00 82.81 85 ASN A CA 1
ATOM 655 C C . ASN A 1 85 ? 9.757 15.463 11.747 1.00 82.81 85 ASN A C 1
ATOM 657 O O . ASN A 1 85 ? 8.697 16.055 11.571 1.00 82.81 85 ASN A O 1
ATOM 661 N N . ALA A 1 86 ? 10.626 15.818 12.697 1.00 81.00 86 ALA A N 1
ATOM 662 C CA . ALA A 1 86 ? 10.412 16.941 13.609 1.00 81.00 86 ALA A CA 1
ATOM 663 C C . ALA A 1 86 ? 10.190 18.251 12.839 1.00 81.00 86 ALA A C 1
ATOM 665 O O . ALA A 1 86 ? 9.209 18.947 13.086 1.00 81.00 86 ALA A O 1
ATOM 666 N N . ALA A 1 87 ? 11.012 18.525 11.819 1.00 81.38 87 ALA A N 1
ATOM 667 C CA . ALA A 1 87 ? 10.840 19.704 10.976 1.00 81.38 87 ALA A CA 1
ATOM 668 C C . ALA A 1 87 ? 9.483 19.724 10.248 1.00 81.38 87 ALA A C 1
ATOM 670 O O . ALA A 1 87 ? 8.876 20.785 10.109 1.00 81.38 87 ALA A O 1
ATOM 671 N N . ALA A 1 88 ? 8.992 18.576 9.765 1.00 83.81 88 ALA A N 1
ATOM 672 C CA . ALA A 1 88 ? 7.671 18.483 9.138 1.00 83.81 88 ALA A CA 1
ATOM 673 C C . ALA A 1 88 ? 6.531 18.697 10.148 1.00 83.81 88 ALA A C 1
ATOM 675 O O . ALA A 1 88 ? 5.580 19.427 9.867 1.00 83.81 88 ALA A O 1
ATOM 676 N N . LEU A 1 89 ? 6.649 18.100 11.335 1.00 84.56 89 LEU A N 1
ATOM 677 C CA . LEU A 1 89 ? 5.684 18.252 12.421 1.00 84.56 89 LEU A CA 1
ATOM 678 C C . LEU A 1 89 ? 5.595 19.699 12.914 1.00 84.56 89 LEU A C 1
ATOM 680 O O . LEU A 1 89 ? 4.489 20.191 13.121 1.00 84.56 89 LEU A O 1
ATOM 684 N N . ASP A 1 90 ? 6.724 20.398 13.019 1.00 84.12 90 ASP A N 1
ATOM 685 C CA . ASP A 1 90 ? 6.770 21.799 13.442 1.00 84.12 90 ASP A CA 1
ATOM 686 C C . ASP A 1 90 ? 6.116 22.735 12.421 1.00 84.12 90 ASP A C 1
ATOM 688 O O . ASP A 1 90 ? 5.362 23.632 12.803 1.00 84.12 90 ASP A O 1
ATOM 692 N N . ARG A 1 91 ? 6.323 22.497 11.117 1.00 85.69 91 ARG A N 1
ATOM 693 C CA . ARG A 1 91 ? 5.624 23.250 10.062 1.00 85.69 91 ARG A CA 1
ATOM 694 C C . ARG A 1 91 ? 4.117 23.027 10.119 1.00 85.69 91 ARG A C 1
ATOM 696 O O . ARG A 1 91 ? 3.356 23.992 10.083 1.00 85.69 91 ARG A O 1
ATOM 703 N N . ALA A 1 92 ? 3.681 21.776 10.270 1.00 87.06 92 ALA A N 1
ATOM 704 C CA . ALA A 1 92 ? 2.264 21.469 10.423 1.00 87.06 92 ALA A CA 1
ATOM 705 C C . ALA A 1 92 ? 1.675 22.091 11.699 1.00 87.06 92 ALA A C 1
ATOM 707 O O . ALA A 1 92 ? 0.576 22.635 11.649 1.00 87.06 92 ALA A O 1
ATOM 708 N N . HIS A 1 93 ? 2.408 22.084 12.816 1.00 84.06 93 HIS A N 1
ATOM 709 C CA . HIS A 1 93 ? 2.005 22.745 14.059 1.00 84.06 93 HIS A CA 1
ATOM 710 C C . HIS A 1 93 ? 1.845 24.256 13.905 1.00 84.06 93 HIS A C 1
ATOM 712 O O . HIS A 1 93 ? 0.818 24.802 14.308 1.00 84.06 93 HIS A O 1
ATOM 718 N N . ALA A 1 94 ? 2.824 24.924 13.293 1.00 83.88 94 ALA A N 1
ATOM 719 C CA . ALA A 1 94 ? 2.731 26.348 12.997 1.00 83.88 94 ALA A CA 1
ATOM 720 C C . ALA A 1 94 ? 1.507 26.649 12.120 1.00 83.88 94 ALA A C 1
ATOM 722 O O . ALA A 1 94 ? 0.812 27.636 12.349 1.00 83.88 94 ALA A O 1
ATOM 723 N N . LYS A 1 95 ? 1.201 25.759 11.166 1.00 84.38 95 LYS A N 1
ATOM 724 C CA . LYS A 1 95 ? 0.058 25.903 10.264 1.00 84.38 95 LYS A CA 1
ATOM 725 C C . LYS A 1 95 ? -1.283 25.758 10.976 1.00 84.38 95 LYS A C 1
ATOM 727 O O . LYS A 1 95 ? -2.136 26.618 10.807 1.00 84.38 95 LYS A O 1
ATOM 732 N N . VAL A 1 96 ? -1.475 24.706 11.775 1.00 79.75 96 VAL A N 1
ATOM 733 C CA . VAL A 1 96 ? -2.741 24.486 12.505 1.00 79.75 96 VAL A CA 1
ATOM 734 C C . VAL A 1 96 ? -2.947 25.473 13.655 1.00 79.75 96 VAL A C 1
ATOM 736 O O . VAL A 1 96 ? -4.070 25.638 14.121 1.00 79.75 96 VAL A O 1
ATOM 739 N N . GLY A 1 97 ? -1.870 26.109 14.124 1.00 76.94 97 GLY A N 1
ATOM 740 C CA . GLY A 1 97 ? -1.915 27.183 15.113 1.00 76.94 97 GLY A CA 1
ATOM 741 C C . GLY A 1 97 ? -2.263 28.559 14.535 1.00 76.94 97 GLY A C 1
ATOM 742 O O . GLY A 1 97 ? -2.500 29.485 15.309 1.00 76.94 97 GLY A O 1
ATOM 743 N N . ASP A 1 98 ? -2.296 28.713 13.208 1.00 81.88 98 ASP A N 1
ATOM 744 C CA . ASP A 1 98 ? -2.701 29.960 12.558 1.00 81.88 98 ASP A CA 1
ATOM 745 C C . ASP A 1 98 ? -4.204 30.210 12.768 1.00 81.88 98 ASP A C 1
ATOM 747 O O . ASP A 1 98 ? -5.034 29.323 12.567 1.00 81.88 98 ASP A O 1
ATOM 751 N N . ALA A 1 99 ? -4.575 31.433 13.153 1.00 82.88 99 ALA A N 1
ATOM 752 C CA . ALA A 1 99 ? -5.969 31.804 13.401 1.00 82.88 99 ALA A CA 1
ATOM 753 C C . ALA A 1 99 ? -6.862 31.699 12.148 1.00 82.88 99 ALA A C 1
ATOM 755 O O . ALA A 1 99 ? -8.075 31.542 12.273 1.00 82.88 99 ALA A O 1
ATOM 756 N N . ASN A 1 100 ? -6.269 31.775 10.955 1.00 79.56 100 ASN A N 1
ATOM 757 C CA . ASN A 1 100 ? -6.942 31.641 9.665 1.00 79.56 100 ASN A CA 1
ATOM 758 C C . ASN A 1 100 ? -6.828 30.229 9.081 1.00 79.56 100 ASN A C 1
ATOM 760 O O . ASN A 1 100 ? -7.177 30.016 7.917 1.00 79.56 100 ASN A O 1
ATOM 764 N N . PHE A 1 101 ? -6.301 29.268 9.842 1.00 77.56 101 PHE A N 1
ATOM 765 C CA . PHE A 1 101 ? -6.205 27.895 9.382 1.00 77.56 101 PHE A CA 1
ATOM 766 C C . PHE A 1 101 ? -7.597 27.338 9.068 1.00 77.56 101 PHE A C 1
ATOM 768 O O . PHE A 1 101 ? -8.473 27.310 9.929 1.00 77.56 101 PHE A O 1
ATOM 775 N N . ASP A 1 102 ? -7.782 26.874 7.831 1.00 76.94 102 ASP A N 1
ATOM 776 C CA . ASP A 1 102 ? -8.995 26.202 7.374 1.00 76.94 102 ASP A CA 1
ATOM 777 C C . ASP A 1 102 ? -8.805 24.677 7.485 1.00 76.94 102 ASP A C 1
ATOM 779 O O . ASP A 1 102 ? -8.117 24.078 6.644 1.00 76.94 102 ASP A O 1
ATOM 783 N N . PRO A 1 103 ? -9.423 24.010 8.480 1.00 70.88 103 PRO A N 1
ATOM 784 C CA . PRO A 1 103 ? -9.253 22.575 8.682 1.00 70.88 103 PRO A CA 1
ATOM 785 C C . PRO A 1 103 ? -9.753 21.737 7.502 1.00 70.88 103 PRO A C 1
ATOM 787 O O . PRO A 1 103 ? -9.284 20.612 7.322 1.00 70.88 103 PRO A O 1
ATOM 790 N N . SER A 1 104 ? -10.661 22.266 6.673 1.00 70.38 104 SER A N 1
ATOM 791 C CA . SER A 1 104 ? -11.197 21.547 5.511 1.00 70.38 104 SER A CA 1
ATOM 792 C C . SER A 1 104 ? -10.152 21.336 4.409 1.00 70.38 104 SER A C 1
ATOM 794 O O . SER A 1 104 ? -10.232 20.368 3.656 1.00 70.38 104 SER A O 1
ATOM 796 N N . ARG A 1 105 ? -9.119 22.188 4.352 1.00 75.25 105 ARG A N 1
ATOM 797 C CA . ARG A 1 105 ? -8.035 22.107 3.355 1.00 75.25 105 ARG A CA 1
ATOM 798 C C . ARG A 1 105 ? -6.827 21.305 3.822 1.00 75.25 105 ARG A C 1
ATOM 800 O O . ARG A 1 105 ? -5.903 21.084 3.036 1.00 75.25 105 ARG A O 1
ATOM 807 N N . SER A 1 106 ? -6.847 20.833 5.067 1.00 70.12 106 SER A N 1
ATOM 808 C CA . SER A 1 106 ? -5.748 20.105 5.712 1.00 70.12 106 SER A CA 1
ATOM 809 C C . SER A 1 106 ? -5.227 18.919 4.892 1.00 70.12 106 SER A C 1
ATOM 811 O O . SER A 1 106 ? -4.021 18.707 4.820 1.00 70.12 106 SER A O 1
ATOM 813 N N . ALA A 1 107 ? -6.112 18.189 4.208 1.00 63.41 107 ALA A N 1
ATOM 814 C CA . ALA A 1 107 ? -5.752 17.031 3.388 1.00 63.41 107 ALA A CA 1
ATOM 815 C C . ALA A 1 107 ? -4.920 17.379 2.136 1.00 63.41 107 ALA A C 1
ATOM 817 O O . ALA A 1 107 ? -4.183 16.534 1.626 1.00 63.41 107 ALA A O 1
ATOM 818 N N . SER A 1 108 ? -5.049 18.609 1.635 1.00 74.50 108 SER A N 1
ATOM 819 C CA . SER A 1 108 ? -4.337 19.105 0.448 1.00 74.50 108 SER A CA 1
ATOM 820 C C . SER A 1 108 ? -3.088 19.920 0.785 1.00 74.50 108 SER A C 1
ATOM 822 O O . SER A 1 108 ? -2.294 20.218 -0.106 1.00 74.50 108 SER A O 1
ATOM 824 N N . ASP A 1 109 ? -2.906 20.275 2.058 1.00 83.31 109 ASP A N 1
ATOM 825 C CA . ASP A 1 109 ? -1.779 21.081 2.502 1.00 83.31 109 ASP A CA 1
ATOM 826 C C . ASP A 1 109 ? -0.490 20.233 2.535 1.00 83.31 109 ASP A C 1
ATOM 828 O O . ASP A 1 109 ? -0.473 19.162 3.152 1.00 83.31 109 ASP A O 1
ATOM 832 N N . PRO A 1 110 ? 0.592 20.665 1.859 1.00 80.56 110 PRO A N 1
ATOM 833 C CA . PRO A 1 110 ? 1.808 19.867 1.726 1.00 80.56 110 PRO A CA 1
ATOM 834 C C . PRO A 1 110 ? 2.534 19.648 3.059 1.00 80.56 110 PRO A C 1
ATOM 836 O O . PRO A 1 110 ? 3.070 18.560 3.275 1.00 80.56 110 PRO A O 1
ATOM 839 N N . ASP A 1 111 ? 2.518 20.628 3.967 1.00 82.06 111 ASP A N 1
ATOM 840 C CA . ASP A 1 111 ? 3.180 20.513 5.269 1.00 82.06 111 ASP A CA 1
ATOM 841 C C . ASP A 1 111 ? 2.405 19.568 6.186 1.00 82.06 111 ASP A C 1
ATOM 843 O O . ASP A 1 111 ? 2.993 18.714 6.852 1.00 82.06 111 ASP A O 1
ATOM 847 N N . ILE A 1 112 ? 1.073 19.647 6.153 1.00 81.94 112 ILE A N 1
ATOM 848 C CA . ILE A 1 112 ? 0.208 18.719 6.890 1.00 81.94 112 ILE A CA 1
ATOM 849 C C . ILE A 1 112 ? 0.327 17.306 6.318 1.00 81.94 112 ILE A C 1
ATOM 851 O O . ILE A 1 112 ? 0.427 16.342 7.076 1.00 81.94 112 ILE A O 1
ATOM 855 N N . LYS A 1 113 ? 0.376 17.151 4.993 1.00 84.25 113 LYS A N 1
ATOM 856 C CA . LYS A 1 113 ? 0.536 15.845 4.344 1.00 84.25 113 LYS A CA 1
ATOM 857 C C . LYS A 1 113 ? 1.865 15.182 4.707 1.00 84.25 113 LYS A C 1
ATOM 859 O O . LYS A 1 113 ? 1.879 13.986 5.012 1.00 84.25 113 LYS A O 1
ATOM 864 N N . GLU A 1 114 ? 2.961 15.939 4.717 1.00 82.06 114 GLU A N 1
ATOM 865 C CA . GLU A 1 114 ? 4.272 15.414 5.113 1.00 82.06 114 GLU A CA 1
ATOM 866 C C . GLU A 1 114 ? 4.312 15.075 6.612 1.00 82.06 114 GLU A C 1
ATOM 868 O O . GLU A 1 114 ? 4.800 14.010 6.988 1.00 82.06 114 GLU A O 1
ATOM 873 N N . ALA A 1 115 ? 3.700 15.896 7.471 1.00 82.81 115 ALA A N 1
ATOM 874 C CA . ALA A 1 115 ? 3.544 15.595 8.894 1.00 82.81 115 ALA A CA 1
ATOM 875 C C . ALA A 1 115 ? 2.713 14.323 9.146 1.00 82.81 115 ALA A C 1
ATOM 877 O O . ALA A 1 115 ? 3.093 13.471 9.952 1.00 82.81 115 ALA A O 1
ATOM 878 N N . LEU A 1 116 ? 1.608 14.139 8.417 1.00 82.38 116 LEU A N 1
ATOM 879 C CA . LEU A 1 116 ? 0.797 12.922 8.477 1.00 82.38 116 LEU A CA 1
ATOM 880 C C . LEU A 1 116 ? 1.603 11.702 8.019 1.00 82.38 116 LEU A C 1
ATOM 882 O O . LEU A 1 116 ? 1.514 10.633 8.624 1.00 82.38 116 LEU A O 1
ATOM 886 N N . LYS A 1 117 ? 2.422 11.829 6.972 1.00 83.38 117 LYS A N 1
ATOM 887 C CA . LYS A 1 117 ? 3.341 10.769 6.532 1.00 83.38 117 LYS A CA 1
ATOM 888 C C . LYS A 1 117 ? 4.369 10.426 7.613 1.00 83.38 117 LYS A C 1
ATOM 890 O O . LYS A 1 117 ? 4.527 9.241 7.909 1.00 83.38 117 LYS A O 1
ATOM 895 N N . ALA A 1 118 ? 4.960 11.428 8.265 1.00 82.06 118 ALA A N 1
ATOM 896 C CA . ALA A 1 118 ? 5.941 11.257 9.338 1.00 82.06 118 ALA A CA 1
ATOM 897 C C . ALA A 1 118 ? 5.411 10.444 10.537 1.00 82.06 118 ALA A C 1
ATOM 899 O O . ALA A 1 118 ? 6.159 9.685 11.150 1.00 82.06 118 ALA A O 1
ATOM 900 N N . ILE A 1 119 ? 4.108 10.522 10.838 1.00 77.62 119 ILE A N 1
ATOM 901 C CA . ILE A 1 119 ? 3.460 9.746 11.920 1.00 77.62 119 ILE A CA 1
ATOM 902 C C . ILE A 1 119 ? 2.790 8.446 11.436 1.00 77.62 119 ILE A C 1
ATOM 904 O O . ILE A 1 119 ? 2.021 7.811 12.168 1.00 77.62 119 ILE A O 1
ATOM 908 N N . GLY A 1 120 ? 3.056 8.030 10.192 1.00 68.62 120 GLY A N 1
ATOM 909 C CA . GLY A 1 120 ? 2.497 6.812 9.597 1.00 68.62 120 GLY A CA 1
ATOM 910 C C . GLY A 1 120 ? 1.000 6.909 9.265 1.00 68.62 120 GLY A C 1
ATOM 911 O O . GLY A 1 120 ? 0.299 5.891 9.214 1.00 68.62 120 GLY A O 1
ATOM 912 N N . GLN A 1 121 ? 0.488 8.127 9.0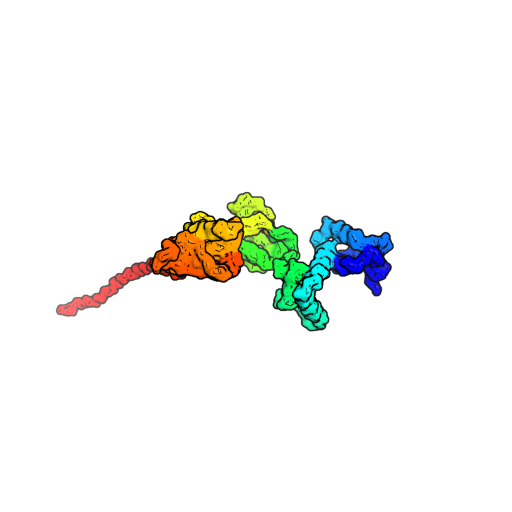74 1.00 63.69 121 GLN A N 1
ATOM 913 C CA . GLN A 1 121 ? -0.875 8.436 8.629 1.00 63.69 121 GLN A CA 1
ATOM 914 C C . GLN A 1 121 ? -0.965 8.873 7.154 1.00 63.69 121 GLN A C 1
ATOM 916 O O . GLN A 1 121 ? -2.046 8.796 6.583 1.00 63.69 121 GLN A O 1
ATOM 921 N N . GLY A 1 122 ? 0.146 9.213 6.491 1.00 43.00 122 GLY A N 1
ATOM 922 C CA . GLY A 1 122 ? 0.182 9.720 5.103 1.00 43.00 122 GLY A CA 1
ATOM 923 C C . GLY A 1 122 ? -0.203 8.733 3.988 1.00 43.00 122 GLY A C 1
ATOM 924 O O . GLY A 1 122 ? -0.107 9.077 2.816 1.00 43.00 122 GLY A O 1
ATOM 925 N N . GLY A 1 123 ? -0.646 7.522 4.337 1.00 40.09 123 GLY A N 1
ATOM 926 C CA . GLY A 1 123 ? -1.243 6.543 3.417 1.00 40.09 123 GLY A CA 1
ATOM 927 C C . GLY A 1 123 ? -2.668 6.126 3.801 1.00 40.09 123 GLY A C 1
ATOM 928 O O . GLY A 1 123 ? -3.183 5.139 3.283 1.00 40.09 123 GLY A O 1
ATOM 929 N N . ARG A 1 124 ? -3.306 6.818 4.754 1.00 40.59 124 ARG A N 1
ATOM 930 C CA . ARG A 1 124 ? -4.624 6.447 5.282 1.00 40.59 124 ARG A CA 1
ATOM 931 C C . ARG A 1 124 ? -5.693 7.390 4.742 1.00 40.59 124 ARG A C 1
ATOM 933 O O . ARG A 1 124 ? -6.033 8.383 5.372 1.00 40.59 124 ARG A O 1
ATOM 940 N N . SER A 1 125 ? -6.234 7.033 3.578 1.00 37.62 125 SER A N 1
ATOM 941 C CA . SER A 1 125 ? -7.559 7.479 3.138 1.00 37.62 125 SER A CA 1
ATOM 942 C C . SER A 1 125 ? -8.552 7.279 4.296 1.00 37.62 125 SER A C 1
ATOM 944 O O . SER A 1 125 ? -8.636 6.182 4.859 1.00 37.62 125 SER A O 1
ATOM 946 N N . HIS A 1 126 ? -9.212 8.360 4.717 1.00 35.56 126 HIS A N 1
ATOM 947 C CA . HIS A 1 126 ? -10.153 8.380 5.834 1.00 35.56 126 HIS A CA 1
ATOM 948 C C . HIS A 1 126 ? -11.261 7.339 5.622 1.00 35.56 126 HIS A C 1
ATOM 950 O O . HIS A 1 126 ? -12.081 7.459 4.721 1.00 35.56 126 HIS A O 1
ATOM 956 N N . THR A 1 127 ? -11.312 6.324 6.486 1.00 38.81 127 THR A N 1
ATOM 957 C CA . THR A 1 127 ? -12.459 5.416 6.600 1.00 38.81 127 THR A CA 1
ATOM 958 C C . THR A 1 127 ? -12.995 5.459 8.020 1.00 38.81 127 THR A C 1
ATOM 960 O O . THR A 1 127 ? -12.474 4.784 8.911 1.00 38.81 127 THR A O 1
ATOM 963 N N . THR A 1 128 ? -14.051 6.230 8.237 1.00 40.41 128 THR A N 1
ATOM 964 C CA . THR A 1 128 ? -14.988 6.008 9.340 1.00 40.41 128 THR A CA 1
ATOM 965 C C . THR A 1 128 ? -16.096 5.098 8.825 1.00 40.41 128 THR A C 1
ATOM 967 O O . THR A 1 128 ? -16.890 5.521 7.994 1.00 40.41 128 THR A O 1
ATOM 970 N N . GLY A 1 129 ? -16.110 3.842 9.288 1.00 34.47 129 GLY A N 1
ATOM 971 C CA . GLY A 1 129 ? -17.183 2.884 9.003 1.00 34.47 129 GLY A CA 1
ATOM 972 C C . GLY A 1 129 ? -16.730 1.436 8.789 1.00 34.47 129 GLY A C 1
ATOM 973 O O . GLY A 1 129 ? -16.913 0.900 7.711 1.00 34.47 129 GLY A O 1
ATOM 974 N N . GLY A 1 130 ? -16.148 0.795 9.811 1.00 34.69 130 GLY A N 1
ATOM 975 C CA . GLY A 1 130 ? -16.105 -0.672 9.961 1.00 34.69 130 GLY A CA 1
ATOM 976 C C . GLY A 1 130 ? -15.301 -1.496 8.938 1.00 34.69 130 GLY A C 1
ATOM 977 O O . GLY A 1 130 ? -15.803 -1.879 7.888 1.00 34.69 130 GLY A O 1
ATOM 978 N N . HIS A 1 131 ? -14.082 -1.890 9.322 1.00 43.94 131 HIS A N 1
ATOM 979 C CA . HIS A 1 131 ? -13.422 -3.134 8.884 1.00 43.94 131 HIS A CA 1
ATOM 980 C C . HIS A 1 131 ? -13.545 -3.507 7.393 1.00 43.94 131 HIS A C 1
ATOM 982 O O . HIS A 1 131 ? -13.999 -4.596 7.064 1.00 43.94 131 HIS A O 1
ATOM 988 N N . GLY A 1 132 ? -13.139 -2.622 6.475 1.00 57.41 132 GLY A N 1
ATOM 989 C CA . GLY A 1 132 ? -12.950 -2.989 5.061 1.00 57.41 132 GLY A CA 1
ATOM 990 C C . GLY A 1 132 ? -14.180 -3.585 4.363 1.00 57.41 132 GLY A C 1
ATOM 991 O O . GLY A 1 132 ? -14.006 -4.328 3.402 1.00 57.41 132 GLY A O 1
ATOM 992 N N . SER A 1 133 ? -15.389 -3.290 4.853 1.00 71.25 133 SER A N 1
ATOM 993 C CA . SER A 1 133 ? -16.649 -3.768 4.285 1.00 71.25 133 SER A CA 1
ATOM 994 C C . SER A 1 133 ? -17.591 -2.598 4.017 1.00 71.25 133 SER A C 1
ATOM 996 O O . SER A 1 133 ? -17.711 -1.706 4.855 1.00 71.25 133 SER A O 1
ATOM 998 N N . LEU A 1 134 ? -18.235 -2.590 2.851 1.00 80.38 134 LEU A N 1
ATOM 999 C CA . LEU A 1 134 ? -19.269 -1.622 2.485 1.00 80.38 134 LEU A CA 1
ATOM 1000 C C . LEU A 1 134 ? -20.635 -2.308 2.587 1.00 80.38 134 LEU A C 1
ATOM 1002 O O . LEU A 1 134 ? -20.781 -3.460 2.186 1.00 80.38 134 LEU A O 1
ATOM 1006 N N . ARG A 1 135 ? -21.616 -1.622 3.161 1.00 84.00 135 ARG A N 1
ATOM 1007 C CA . ARG A 1 135 ? -22.968 -2.141 3.434 1.00 84.00 135 ARG A CA 1
ATOM 1008 C C . ARG A 1 135 ? -23.997 -1.020 3.397 1.00 84.00 135 ARG A C 1
ATOM 1010 O O . ARG A 1 135 ? -23.597 0.144 3.380 1.00 84.00 135 ARG A O 1
ATOM 1017 N N . LEU A 1 136 ? -25.282 -1.361 3.481 1.00 67.56 136 LEU A N 1
ATOM 1018 C CA . LEU A 1 136 ? -26.378 -0.394 3.544 1.00 67.56 136 LEU A CA 1
ATOM 1019 C C . LEU A 1 136 ? -26.077 0.759 4.525 1.00 67.56 136 LEU A C 1
ATOM 1021 O O . LEU A 1 136 ? -25.690 0.531 5.674 1.00 67.56 136 LEU A O 1
ATOM 1025 N N . GLY A 1 137 ? -26.205 1.995 4.037 1.00 66.62 137 GLY A N 1
ATOM 1026 C CA . GLY A 1 137 ? -25.880 3.225 4.768 1.00 66.62 137 GLY A CA 1
ATOM 1027 C C . GLY A 1 137 ? -24.406 3.655 4.721 1.00 66.62 137 GLY A C 1
ATOM 1028 O O . GLY A 1 137 ? -24.075 4.716 5.244 1.00 66.62 137 GLY A O 1
ATOM 1029 N N . SER A 1 138 ? -23.511 2.875 4.105 1.00 75.75 138 SER A N 1
ATOM 1030 C CA . SER A 1 138 ? -22.148 3.337 3.786 1.00 75.75 138 SER A CA 1
ATOM 1031 C C . SER A 1 138 ? -22.199 4.425 2.718 1.00 75.75 138 SER A C 1
ATOM 1033 O O . SER A 1 138 ? -23.052 4.370 1.838 1.00 75.75 138 SER A O 1
ATOM 1035 N N . HIS A 1 139 ? -21.256 5.364 2.743 1.00 73.81 139 HIS A N 1
ATOM 1036 C CA . HIS A 1 139 ? -21.193 6.434 1.749 1.00 73.81 139 HIS A CA 1
ATOM 1037 C C . HIS A 1 139 ? -19.750 6.875 1.436 1.00 73.81 139 HIS A C 1
ATOM 1039 O O . HIS A 1 139 ? -18.827 6.620 2.218 1.00 73.81 139 HIS A O 1
ATOM 1045 N N . GLY A 1 140 ? -19.554 7.549 0.300 1.00 58.25 140 GLY A N 1
ATOM 1046 C CA . GLY A 1 140 ? -18.285 8.141 -0.149 1.00 58.25 140 GLY A CA 1
ATOM 1047 C C . GLY A 1 140 ? -17.564 7.359 -1.255 1.00 58.25 140 GLY A C 1
ATOM 1048 O O . GLY A 1 140 ? -18.078 6.378 -1.787 1.00 58.25 140 GLY A O 1
ATOM 1049 N N . ASP A 1 141 ? -16.335 7.766 -1.587 1.00 56.78 141 ASP A N 1
ATOM 1050 C CA . ASP A 1 141 ? -15.590 7.316 -2.783 1.00 56.78 141 ASP A CA 1
ATOM 1051 C C . ASP A 1 141 ? -15.470 5.794 -2.943 1.00 56.78 141 ASP A C 1
ATOM 1053 O O . ASP A 1 141 ? -15.436 5.267 -4.053 1.00 56.78 141 ASP A O 1
ATOM 1057 N N . LYS A 1 142 ? -15.420 5.054 -1.832 1.00 64.19 142 LYS A N 1
ATOM 1058 C CA . LYS A 1 142 ? -15.362 3.586 -1.872 1.00 64.19 142 LYS A CA 1
ATOM 1059 C C . LYS A 1 142 ? -16.663 2.963 -2.364 1.00 64.19 142 LYS A C 1
ATOM 1061 O O . LYS A 1 142 ? -16.621 1.938 -3.037 1.00 64.19 142 LYS A O 1
ATOM 1066 N N . VAL A 1 143 ? -17.796 3.568 -2.017 1.00 79.75 143 VAL A N 1
ATOM 1067 C CA . VAL A 1 143 ? -19.112 3.160 -2.510 1.00 79.75 143 VAL A CA 1
ATOM 1068 C C . VAL A 1 143 ? -19.249 3.527 -3.983 1.00 79.75 143 VAL A C 1
ATOM 1070 O O . VAL A 1 143 ? -19.682 2.677 -4.750 1.00 79.75 143 VAL A O 1
ATOM 1073 N N . ILE A 1 144 ? -18.761 4.704 -4.398 1.00 70.44 144 ILE A N 1
ATOM 1074 C CA . ILE A 1 144 ? -18.686 5.087 -5.820 1.00 70.44 144 ILE A CA 1
ATOM 1075 C C . ILE A 1 144 ? -17.887 4.044 -6.611 1.00 70.44 144 ILE A C 1
ATOM 1077 O O . ILE A 1 144 ? -18.351 3.565 -7.644 1.00 70.44 144 ILE A O 1
ATOM 1081 N N . GLY A 1 145 ? -16.708 3.652 -6.115 1.00 74.06 145 GLY A N 1
ATOM 1082 C CA . GLY A 1 145 ? -15.883 2.613 -6.736 1.00 74.06 145 GLY A CA 1
ATOM 1083 C C . GLY A 1 145 ? -16.614 1.274 -6.845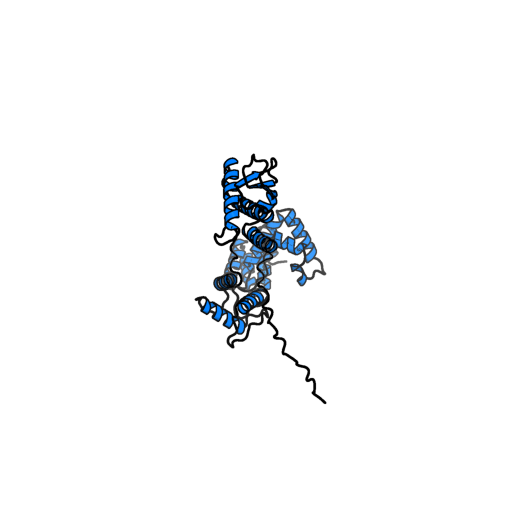 1.00 74.06 145 GLY A C 1
ATOM 1084 O O . GLY A 1 145 ? -16.705 0.714 -7.930 1.00 74.06 145 GLY A O 1
ATOM 1085 N N . LEU A 1 146 ? -17.227 0.811 -5.751 1.00 85.88 146 LEU A N 1
ATOM 1086 C CA . LEU A 1 146 ? -18.040 -0.410 -5.743 1.00 85.88 146 LEU A CA 1
ATOM 1087 C C . LEU A 1 146 ? -19.192 -0.360 -6.761 1.00 85.88 146 LEU A C 1
ATOM 1089 O O . LEU A 1 146 ? -19.400 -1.315 -7.505 1.00 85.88 146 LEU A O 1
ATOM 1093 N N . GLN A 1 147 ? -19.957 0.732 -6.787 1.00 90.69 147 GLN A N 1
ATOM 1094 C CA . GLN A 1 147 ? -21.078 0.916 -7.711 1.00 90.69 147 GLN A CA 1
ATOM 1095 C C . GLN A 1 147 ? -20.598 0.959 -9.164 1.00 90.69 147 GLN A C 1
ATOM 1097 O O . GLN A 1 147 ? -21.236 0.370 -10.032 1.00 90.69 147 GLN A O 1
ATOM 1102 N N . THR A 1 148 ? -19.459 1.607 -9.419 1.00 84.88 148 THR A N 1
ATOM 1103 C CA . THR A 1 148 ? -18.820 1.665 -10.740 1.00 84.88 148 THR A CA 1
ATOM 1104 C C . THR A 1 148 ? -18.398 0.274 -11.207 1.00 84.88 148 THR A C 1
ATOM 1106 O O . THR A 1 148 ? -18.705 -0.112 -12.335 1.00 84.88 148 THR A O 1
ATOM 1109 N N . ASP A 1 149 ? -17.753 -0.502 -10.337 1.00 85.94 149 ASP A N 1
ATOM 1110 C CA . ASP A 1 149 ? -17.324 -1.876 -10.608 1.00 85.94 149 ASP A CA 1
ATOM 1111 C C . ASP A 1 149 ? -18.525 -2.779 -10.924 1.00 85.94 149 ASP A C 1
ATOM 1113 O O . ASP A 1 149 ? -18.556 -3.454 -11.954 1.00 85.94 149 ASP A O 1
ATOM 1117 N N . LEU A 1 150 ? -19.562 -2.744 -10.083 1.00 92.38 150 LEU A N 1
ATOM 1118 C CA . LEU A 1 150 ? -20.794 -3.510 -10.288 1.00 92.38 150 LEU A CA 1
ATOM 1119 C C . LEU A 1 150 ? -21.509 -3.116 -11.586 1.00 92.38 150 LEU A C 1
ATOM 1121 O O . LEU A 1 150 ? -21.922 -3.998 -12.340 1.00 92.38 150 LEU A O 1
ATOM 1125 N N . ALA A 1 151 ? -21.617 -1.816 -11.872 1.00 89.81 151 ALA A N 1
ATOM 1126 C CA . ALA A 1 151 ? -22.213 -1.314 -13.106 1.00 89.81 151 ALA A CA 1
ATOM 1127 C C . ALA A 1 151 ? -21.409 -1.738 -14.346 1.00 89.81 151 ALA A C 1
ATOM 1129 O O . ALA A 1 151 ? -21.997 -2.154 -15.342 1.00 89.81 151 ALA A O 1
ATOM 1130 N N . THR A 1 152 ? -20.073 -1.702 -14.271 1.00 85.81 152 THR A N 1
ATOM 1131 C CA . THR A 1 152 ? -19.165 -2.144 -15.346 1.00 85.81 152 THR A CA 1
ATOM 1132 C C . THR A 1 152 ? -19.363 -3.621 -15.674 1.00 85.81 152 THR A C 1
ATOM 1134 O O . THR A 1 152 ? -19.337 -4.012 -16.839 1.00 85.81 152 THR A O 1
ATOM 1137 N N . LEU A 1 153 ? -19.612 -4.442 -14.654 1.00 85.62 153 LEU A N 1
ATOM 1138 C CA . LEU A 1 153 ? -19.922 -5.863 -14.810 1.00 85.62 153 LEU A CA 1
ATOM 1139 C C . LEU A 1 153 ? -21.388 -6.139 -15.191 1.00 85.62 153 LEU A C 1
ATOM 1141 O O . LEU A 1 153 ? -21.759 -7.296 -15.383 1.00 85.62 153 LEU A O 1
ATOM 1145 N N . GLY A 1 154 ? -22.227 -5.106 -15.306 1.00 91.69 154 GLY A N 1
ATOM 1146 C CA . GLY A 1 154 ? -23.636 -5.233 -15.678 1.00 91.69 154 GLY A CA 1
ATOM 1147 C C . GLY A 1 154 ? -24.564 -5.677 -14.543 1.00 91.69 154 GLY A C 1
ATOM 1148 O O . GLY A 1 154 ? -25.697 -6.081 -14.810 1.00 91.69 154 GLY A O 1
ATOM 1149 N N . PHE A 1 155 ? -24.129 -5.608 -13.280 1.00 94.56 155 PHE A N 1
ATOM 1150 C CA . PHE A 1 155 ? -25.008 -5.867 -12.140 1.00 94.56 155 PHE A CA 1
ATOM 1151 C C . PHE A 1 155 ? -25.937 -4.675 -11.888 1.00 94.56 155 PHE A C 1
ATOM 1153 O O . PHE A 1 155 ? -25.525 -3.516 -11.868 1.00 94.56 155 PHE A O 1
ATOM 1160 N N . THR A 1 156 ? -27.217 -4.985 -11.697 1.00 94.19 156 THR A N 1
ATOM 1161 C CA . THR A 1 156 ? -28.324 -4.024 -11.623 1.00 94.19 156 THR A CA 1
ATOM 1162 C C . THR A 1 156 ? -29.032 -4.076 -10.277 1.00 94.19 156 THR A C 1
ATOM 1164 O O . THR A 1 156 ? -28.957 -5.086 -9.568 1.00 94.19 156 THR A O 1
ATOM 1167 N N . ASP A 1 157 ? -29.793 -3.029 -9.960 1.00 92.31 157 ASP A N 1
ATOM 1168 C CA . ASP A 1 157 ? -30.672 -2.989 -8.788 1.00 92.31 157 ASP A CA 1
ATOM 1169 C C . ASP A 1 157 ? -31.753 -4.096 -8.818 1.00 92.31 157 ASP A C 1
ATOM 1171 O O . ASP A 1 157 ? -31.885 -4.847 -9.788 1.00 92.31 157 ASP A O 1
ATOM 1175 N N . ALA A 1 158 ? -32.573 -4.207 -7.771 1.00 88.44 158 ALA A N 1
ATOM 1176 C CA . ALA A 1 158 ? -33.633 -5.219 -7.693 1.00 88.44 158 ALA A CA 1
ATOM 1177 C C . ALA A 1 158 ? -34.636 -5.189 -8.870 1.00 88.44 158 ALA A C 1
ATOM 1179 O O . ALA A 1 158 ? -35.201 -6.227 -9.210 1.00 88.44 158 ALA A O 1
ATOM 1180 N N . HIS A 1 159 ? -34.822 -4.036 -9.516 1.00 90.12 159 HIS A N 1
ATOM 1181 C CA . HIS A 1 159 ? -35.770 -3.823 -10.612 1.00 90.12 159 HIS A CA 1
ATOM 1182 C C . HIS A 1 159 ? -35.133 -3.983 -12.001 1.00 90.12 159 HIS A C 1
ATOM 1184 O O . HIS A 1 159 ? -35.834 -3.926 -13.008 1.00 90.12 159 HIS A O 1
ATOM 1190 N N . GLY A 1 160 ? -33.819 -4.216 -12.069 1.00 88.62 160 GLY A N 1
ATOM 1191 C CA . GLY A 1 160 ? -33.085 -4.370 -13.321 1.00 88.62 160 GLY A CA 1
ATOM 1192 C C . GLY A 1 160 ? -32.530 -3.063 -13.889 1.00 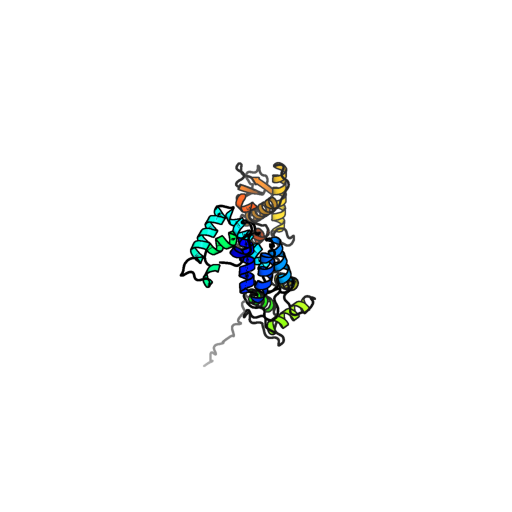88.62 160 GLY A C 1
ATOM 1193 O O . GLY A 1 160 ? -32.019 -3.072 -15.007 1.00 88.62 160 GLY A O 1
ATOM 1194 N N . HIS A 1 161 ? -32.577 -1.958 -13.144 1.00 91.44 161 HIS A N 1
ATOM 1195 C CA . HIS A 1 161 ? -31.957 -0.704 -13.557 1.00 91.44 161 HIS A CA 1
ATOM 1196 C C . HIS A 1 161 ? -30.449 -0.723 -13.300 1.00 91.44 161 HIS A C 1
ATOM 1198 O O . HIS A 1 161 ? -29.968 -1.271 -12.302 1.00 91.44 161 HIS A O 1
ATOM 1204 N N . ALA A 1 162 ? -29.696 -0.098 -14.204 1.00 89.81 162 ALA A N 1
ATOM 1205 C CA . ALA A 1 162 ? -28.270 0.125 -14.009 1.00 89.81 162 ALA A CA 1
ATOM 1206 C C . ALA A 1 162 ? -28.027 0.971 -12.752 1.00 89.81 162 ALA A C 1
ATOM 1208 O O . ALA A 1 162 ? -28.775 1.910 -12.472 1.00 89.81 162 ALA A O 1
ATOM 1209 N N . LEU A 1 163 ? -26.972 0.641 -12.008 1.00 88.00 163 LEU A N 1
ATOM 1210 C CA . LEU A 1 163 ? -26.571 1.437 -10.856 1.00 88.00 163 LEU A CA 1
ATOM 1211 C C . LEU A 1 163 ? -26.056 2.807 -11.298 1.00 88.00 163 LEU A C 1
ATOM 1213 O O . LEU A 1 163 ? -25.303 2.917 -12.267 1.00 88.00 163 LEU A O 1
ATOM 1217 N N . HIS A 1 164 ? -26.419 3.836 -10.537 1.00 88.19 164 HIS A N 1
ATOM 1218 C CA . HIS A 1 164 ? -25.791 5.146 -10.617 1.00 88.19 164 HIS A CA 1
ATOM 1219 C C . HIS A 1 164 ? -24.740 5.248 -9.500 1.00 88.19 164 HIS A C 1
ATOM 1221 O O . HIS A 1 164 ? -25.108 5.063 -8.341 1.00 88.19 164 HIS A O 1
ATOM 1227 N N . PRO A 1 165 ? -23.454 5.504 -9.803 1.00 87.50 165 PRO A N 1
ATOM 1228 C CA . PRO A 1 165 ? -22.413 5.679 -8.789 1.00 87.50 165 PRO A CA 1
ATOM 1229 C C . PRO A 1 165 ? -22.538 7.022 -8.049 1.00 87.50 165 PRO A C 1
ATOM 1231 O O . PRO A 1 165 ? -21.732 7.931 -8.232 1.00 87.50 165 PRO A O 1
ATOM 1234 N N . ASP A 1 166 ? -23.584 7.169 -7.244 1.00 72.25 166 ASP A N 1
ATOM 1235 C CA . ASP A 1 166 ? -23.865 8.357 -6.428 1.00 72.25 166 ASP A CA 1
ATOM 1236 C C . ASP A 1 166 ? -23.049 8.405 -5.127 1.00 72.25 166 ASP A C 1
ATOM 1238 O O . ASP A 1 166 ? -22.972 9.444 -4.475 1.00 72.25 166 ASP A O 1
ATOM 1242 N N . GLY A 1 167 ? -22.395 7.298 -4.774 1.00 69.12 167 GLY A N 1
ATOM 1243 C CA . GLY A 1 167 ? -21.608 7.181 -3.560 1.00 69.12 167 GLY A CA 1
ATOM 1244 C C . GLY A 1 167 ? -22.425 6.867 -2.322 1.00 69.12 167 GLY A C 1
ATOM 1245 O O . GLY A 1 167 ? -21.832 6.852 -1.248 1.00 69.12 167 GLY A O 1
ATOM 1246 N N . ASP A 1 168 ? -23.713 6.552 -2.459 1.00 78.50 168 ASP A N 1
ATOM 1247 C CA . ASP A 1 168 ? -24.587 6.140 -1.369 1.00 78.50 168 ASP A CA 1
ATOM 1248 C C . ASP A 1 168 ? -24.946 4.655 -1.490 1.00 78.50 168 ASP A C 1
ATOM 1250 O O . ASP A 1 168 ? -25.520 4.164 -2.465 1.00 78.50 168 ASP A O 1
ATOM 1254 N N . PHE A 1 169 ? -24.618 3.881 -0.456 1.00 85.31 169 PHE A N 1
ATOM 1255 C CA . PHE A 1 169 ? -24.927 2.459 -0.431 1.00 85.31 169 PHE A CA 1
ATOM 1256 C C . PHE A 1 169 ? -26.379 2.295 0.014 1.00 85.31 169 PHE A C 1
ATOM 1258 O O . PHE A 1 169 ? -26.661 2.040 1.186 1.00 85.31 169 PHE A O 1
ATOM 1265 N N . GLY A 1 170 ? -27.301 2.477 -0.931 1.00 83.44 170 GLY A N 1
ATOM 1266 C CA . GLY A 1 170 ? -28.734 2.251 -0.759 1.00 83.44 170 GLY A CA 1
ATOM 1267 C C . GLY A 1 170 ? -29.193 0.836 -1.150 1.00 83.44 170 GLY A C 1
ATOM 1268 O O . GLY A 1 170 ? -28.379 0.002 -1.559 1.00 83.44 170 GLY A O 1
ATOM 1269 N N . PRO A 1 171 ? -30.513 0.569 -1.098 1.00 87.00 171 PRO A N 1
ATOM 1270 C CA . PRO A 1 171 ? -31.093 -0.740 -1.424 1.00 87.00 171 PRO A CA 1
ATOM 1271 C C . PRO A 1 171 ? -30.782 -1.230 -2.847 1.00 87.00 171 PRO A C 1
ATOM 1273 O O . PRO A 1 171 ? -30.688 -2.430 -3.095 1.00 87.00 171 PRO A O 1
ATOM 1276 N N . GLY A 1 172 ? -30.599 -0.306 -3.798 1.00 88.56 172 GLY A N 1
ATOM 1277 C CA . GLY A 1 172 ? -30.197 -0.657 -5.162 1.00 88.56 172 GLY A CA 1
ATOM 1278 C C . GLY A 1 172 ? -28.792 -1.262 -5.216 1.00 88.56 172 GLY A C 1
ATOM 1279 O O . GLY A 1 172 ? -28.596 -2.310 -5.833 1.00 88.56 172 GLY A O 1
ATOM 1280 N N . THR A 1 173 ? -27.839 -0.645 -4.513 1.00 90.50 173 THR A N 1
ATOM 1281 C CA . THR A 1 173 ? -26.455 -1.125 -4.389 1.00 90.50 173 THR A CA 1
ATOM 1282 C C . THR A 1 173 ? -26.397 -2.467 -3.657 1.00 90.50 173 THR A C 1
ATOM 1284 O O . THR A 1 173 ? -25.693 -3.371 -4.098 1.00 90.50 173 THR A O 1
ATOM 1287 N N . GLU A 1 174 ? -27.182 -2.633 -2.588 1.00 91.00 174 GLU A N 1
ATOM 1288 C CA . GLU A 1 174 ? -27.302 -3.898 -1.847 1.00 91.00 174 GLU A CA 1
ATOM 1289 C C . GLU A 1 174 ? -27.773 -5.048 -2.746 1.00 91.00 174 GLU A C 1
ATOM 1291 O O . GLU A 1 174 ? -27.109 -6.082 -2.834 1.00 91.00 174 GLU A O 1
ATOM 1296 N N . ALA A 1 175 ? -28.852 -4.836 -3.507 1.00 91.81 175 ALA A N 1
ATOM 1297 C CA . ALA A 1 175 ? -29.381 -5.835 -4.432 1.00 91.81 175 ALA A CA 1
ATOM 1298 C C . ALA A 1 175 ? -28.368 -6.227 -5.524 1.00 91.81 175 ALA A C 1
ATOM 1300 O O . ALA A 1 175 ? -28.276 -7.395 -5.910 1.00 91.81 175 ALA A O 1
ATOM 1301 N N . ALA A 1 176 ? -27.587 -5.268 -6.021 1.00 95.25 176 ALA A N 1
ATOM 1302 C CA . ALA A 1 176 ? -26.536 -5.541 -6.994 1.00 95.25 176 ALA A CA 1
ATOM 1303 C C . ALA A 1 176 ? -25.375 -6.349 -6.388 1.00 95.25 176 ALA A C 1
ATOM 1305 O O . ALA A 1 176 ? -24.881 -7.279 -7.031 1.00 95.25 176 ALA A O 1
ATOM 1306 N N . VAL A 1 177 ? -24.977 -6.051 -5.144 1.00 94.94 177 VAL A N 1
ATOM 1307 C CA . VAL A 1 177 ? -23.975 -6.835 -4.402 1.00 94.94 177 VAL A CA 1
ATOM 1308 C C . VAL A 1 177 ? -24.454 -8.270 -4.197 1.00 94.94 177 VAL A C 1
ATOM 1310 O O . VAL A 1 177 ? -23.700 -9.200 -4.483 1.00 94.94 177 VAL A O 1
ATOM 1313 N N . GLU A 1 178 ? -25.709 -8.480 -3.792 1.00 90.25 178 GLU A N 1
ATOM 1314 C CA . GLU A 1 178 ? -26.272 -9.828 -3.657 1.00 90.25 178 GLU A CA 1
ATOM 1315 C C . GLU A 1 178 ? -26.247 -10.599 -4.979 1.00 90.25 178 GLU A C 1
ATOM 1317 O O . GLU A 1 178 ? -25.888 -11.779 -5.008 1.00 90.25 178 GLU A O 1
ATOM 1322 N N . LYS A 1 179 ? -26.611 -9.955 -6.095 1.00 96.25 179 LYS A N 1
ATOM 1323 C CA . LYS A 1 179 ? -26.567 -10.589 -7.421 1.00 96.25 179 LYS A CA 1
ATOM 1324 C C . LYS A 1 179 ? -25.147 -10.981 -7.816 1.00 96.25 179 LYS A C 1
ATOM 1326 O O . LYS A 1 179 ? -24.953 -12.101 -8.288 1.00 96.25 179 LYS A O 1
ATOM 1331 N N . PHE A 1 180 ? -24.169 -10.105 -7.587 1.00 94.62 180 PHE A N 1
ATOM 1332 C CA . PHE A 1 180 ? -22.756 -10.420 -7.791 1.00 94.62 180 PHE A CA 1
ATOM 1333 C C . PHE A 1 180 ? -22.340 -11.628 -6.944 1.00 94.62 180 PHE A C 1
ATOM 1335 O O . PHE A 1 180 ? -21.799 -12.605 -7.461 1.00 94.62 180 PHE A O 1
ATOM 1342 N N . GLN A 1 181 ? -22.663 -11.614 -5.652 1.00 95.00 181 GLN A N 1
ATOM 1343 C CA . GLN A 1 181 ? -22.353 -12.713 -4.741 1.00 95.00 181 GLN A CA 1
ATOM 1344 C C . GLN A 1 181 ? -22.972 -14.037 -5.214 1.00 95.00 181 GLN A C 1
ATOM 1346 O O . GLN A 1 181 ? -22.274 -15.049 -5.235 1.00 95.00 181 GLN A O 1
ATOM 1351 N N . ARG A 1 182 ? -24.232 -14.042 -5.678 1.00 93.94 182 ARG A N 1
ATOM 1352 C CA . ARG A 1 182 ? -24.875 -15.238 -6.260 1.00 93.94 182 ARG A CA 1
ATOM 1353 C C . ARG A 1 182 ? -24.157 -15.727 -7.515 1.00 93.94 182 ARG A C 1
ATOM 1355 O O . ARG A 1 182 ? -23.894 -16.923 -7.624 1.00 93.94 182 ARG A O 1
ATOM 1362 N N . ALA A 1 183 ? -23.829 -14.819 -8.435 1.00 90.25 183 ALA A N 1
ATOM 1363 C CA . ALA A 1 183 ? -23.140 -15.146 -9.685 1.00 90.25 183 ALA A CA 1
ATOM 1364 C C . ALA A 1 183 ? -21.748 -15.755 -9.449 1.00 90.25 183 ALA A C 1
ATOM 1366 O O . ALA A 1 183 ? -21.302 -16.595 -10.224 1.00 90.25 183 ALA A O 1
ATOM 1367 N N . HIS A 1 184 ? -21.092 -15.378 -8.349 1.00 86.25 184 HIS A N 1
ATOM 1368 C CA . HIS A 1 184 ? -19.766 -15.861 -7.966 1.00 86.25 184 HIS A CA 1
ATOM 1369 C C . HIS A 1 184 ? -19.786 -16.912 -6.838 1.00 86.25 184 HIS A C 1
ATOM 1371 O O . HIS A 1 184 ? -18.757 -17.153 -6.203 1.00 86.25 184 HIS A O 1
ATOM 1377 N N . HIS A 1 185 ? -20.932 -17.560 -6.589 1.00 91.25 185 HIS A N 1
ATOM 1378 C CA . HIS A 1 185 ? -21.094 -18.640 -5.599 1.00 91.25 185 HIS A CA 1
ATOM 1379 C C . HIS A 1 185 ? -20.660 -18.264 -4.166 1.00 91.25 185 HIS A C 1
ATOM 1381 O O . HIS A 1 185 ? -20.084 -19.064 -3.425 1.00 91.25 185 HIS A O 1
ATOM 1387 N N . MET A 1 186 ? -20.929 -17.025 -3.766 1.00 85.00 186 MET A N 1
ATOM 1388 C CA . MET A 1 186 ? -20.697 -16.489 -2.426 1.00 85.00 186 MET A CA 1
ATOM 1389 C C . MET A 1 186 ? -22.017 -16.420 -1.647 1.00 85.00 186 MET A C 1
ATOM 1391 O O . MET A 1 186 ? -23.097 -16.505 -2.231 1.00 85.00 186 MET A O 1
ATOM 1395 N N . THR A 1 187 ? -21.943 -16.236 -0.326 1.00 87.06 187 THR A N 1
ATOM 1396 C CA . THR A 1 187 ? -23.130 -15.929 0.485 1.00 87.06 187 THR A CA 1
ATOM 1397 C C . THR A 1 187 ? -23.700 -14.577 0.041 1.00 87.06 187 THR A C 1
ATOM 1399 O O . THR A 1 187 ? -22.957 -13.597 0.090 1.00 87.06 187 THR A O 1
ATOM 1402 N N . PRO A 1 188 ? -24.968 -14.503 -0.406 1.00 89.75 188 PRO A N 1
ATOM 1403 C CA . PRO A 1 188 ? -25.574 -13.262 -0.868 1.00 89.75 188 PRO A CA 1
ATOM 1404 C C . PRO A 1 188 ? -26.149 -12.478 0.314 1.00 89.75 188 PRO A C 1
ATOM 1406 O O . PRO A 1 188 ? -27.354 -12.484 0.536 1.00 89.75 188 PRO A O 1
ATOM 1409 N N . ASP A 1 189 ? -25.268 -11.891 1.118 1.00 75.44 189 ASP A N 1
ATOM 1410 C CA . ASP A 1 189 ? -25.617 -11.138 2.328 1.00 75.44 189 ASP A CA 1
ATOM 1411 C C . ASP A 1 189 ? -25.755 -9.625 2.092 1.00 75.44 189 ASP A C 1
ATOM 1413 O O . ASP A 1 189 ? -26.003 -8.887 3.043 1.00 75.44 189 ASP A O 1
ATOM 1417 N N . GLY A 1 190 ? -25.553 -9.155 0.854 1.00 83.06 190 GLY A N 1
ATOM 1418 C CA . GLY A 1 190 ? -25.653 -7.737 0.493 1.00 83.06 190 GLY A CA 1
ATOM 1419 C C . GLY A 1 190 ? -24.500 -6.882 1.028 1.00 83.06 190 GLY A C 1
ATOM 1420 O O . GLY A 1 190 ? -24.479 -5.666 0.830 1.00 83.06 190 GLY A O 1
ATOM 1421 N N . ILE A 1 191 ? -23.502 -7.500 1.672 1.00 87.44 191 ILE A N 1
ATOM 1422 C CA . ILE A 1 191 ? -22.361 -6.823 2.286 1.00 87.44 191 ILE A CA 1
ATOM 1423 C C . ILE A 1 191 ? -21.119 -7.019 1.412 1.00 87.44 191 ILE A C 1
ATOM 1425 O O . ILE A 1 191 ? -20.570 -8.113 1.241 1.00 87.44 191 ILE A O 1
ATOM 1429 N N . ALA A 1 192 ? -20.580 -5.916 0.903 1.00 81.12 192 ALA A N 1
ATOM 1430 C CA . ALA A 1 192 ? -19.319 -5.907 0.178 1.00 81.12 192 ALA A CA 1
ATOM 1431 C C . ALA A 1 192 ? -18.132 -5.928 1.157 1.00 81.12 192 ALA A C 1
ATOM 1433 O O . ALA A 1 192 ? -17.433 -4.933 1.346 1.00 81.12 192 ALA A O 1
ATOM 1434 N N . GLY A 1 193 ? -17.922 -7.072 1.814 1.00 76.31 193 GLY A N 1
ATOM 1435 C CA . GLY A 1 193 ? -16.757 -7.341 2.661 1.00 76.31 193 GLY A CA 1
ATOM 1436 C C . GLY A 1 193 ? -15.466 -7.603 1.872 1.00 76.31 193 GLY A C 1
ATOM 1437 O O . GLY A 1 193 ? -15.501 -7.685 0.644 1.00 76.31 193 GLY A O 1
ATOM 1438 N N . PRO A 1 194 ? -14.318 -7.817 2.548 1.00 74.69 194 PRO A N 1
ATOM 1439 C CA . PRO A 1 194 ? -13.022 -8.004 1.886 1.00 74.69 194 PRO A CA 1
ATOM 1440 C C . PRO A 1 194 ? -13.015 -9.103 0.816 1.00 74.69 194 PRO A C 1
ATOM 1442 O O . PRO A 1 194 ? -12.388 -8.947 -0.227 1.00 74.69 194 PRO A O 1
ATOM 1445 N N . LYS A 1 195 ? -13.742 -10.204 1.047 1.00 71.94 195 LYS A N 1
ATOM 1446 C CA . LYS A 1 195 ? -13.878 -11.296 0.073 1.00 71.94 195 LYS A CA 1
ATOM 1447 C C . LYS A 1 195 ? -14.620 -10.829 -1.184 1.00 71.94 195 LYS A C 1
ATOM 1449 O O . LYS A 1 195 ? -14.152 -11.090 -2.286 1.00 71.94 195 LYS A O 1
ATOM 1454 N N . THR A 1 196 ? -15.743 -10.129 -1.013 1.00 79.38 196 THR A N 1
ATOM 1455 C CA . THR A 1 196 ? -16.565 -9.586 -2.105 1.00 79.38 196 THR A CA 1
ATOM 1456 C C . THR A 1 196 ? -15.794 -8.528 -2.892 1.00 79.38 196 THR A C 1
ATOM 1458 O O . THR A 1 196 ? -15.728 -8.607 -4.112 1.00 79.38 196 THR A O 1
ATOM 1461 N N . LEU A 1 197 ? -15.136 -7.592 -2.201 1.00 78.06 197 LEU A N 1
ATOM 1462 C CA . LEU A 1 197 ? -14.331 -6.536 -2.820 1.00 78.06 197 LEU A CA 1
ATOM 1463 C C . LEU A 1 197 ? -13.122 -7.096 -3.580 1.00 78.06 197 LEU A C 1
ATOM 1465 O O . LEU A 1 197 ? -12.817 -6.630 -4.673 1.00 78.06 197 LEU A O 1
ATOM 1469 N N . ASN A 1 198 ? -12.446 -8.118 -3.044 1.00 70.38 198 ASN A N 1
ATOM 1470 C CA . ASN A 1 198 ? -11.354 -8.780 -3.759 1.00 70.38 198 ASN A CA 1
ATOM 1471 C C . ASN A 1 198 ? -11.852 -9.527 -4.998 1.00 70.38 198 ASN A C 1
ATOM 1473 O O . ASN A 1 198 ? -11.210 -9.441 -6.041 1.00 70.38 198 ASN A O 1
ATOM 1477 N N . ALA A 1 199 ? -12.979 -10.237 -4.898 1.00 74.44 199 ALA A N 1
ATOM 1478 C CA . ALA A 1 199 ? -13.576 -10.927 -6.037 1.00 74.44 199 ALA A CA 1
ATOM 1479 C C . ALA A 1 199 ? -13.974 -9.930 -7.134 1.00 74.44 199 ALA A C 1
ATOM 1481 O O . ALA A 1 199 ? -13.580 -10.114 -8.280 1.00 74.44 199 ALA A O 1
ATOM 1482 N N . LEU A 1 200 ? -14.659 -8.838 -6.775 1.00 80.31 200 LEU A N 1
ATOM 1483 C CA . LEU A 1 200 ? -14.967 -7.738 -7.693 1.00 80.31 200 LEU A CA 1
ATOM 1484 C C . LEU A 1 200 ? -13.703 -7.211 -8.362 1.00 80.31 200 LEU A C 1
ATOM 1486 O O . LEU A 1 200 ? -13.629 -7.186 -9.586 1.00 80.31 200 LEU A O 1
ATOM 1490 N N . ARG A 1 201 ? -12.665 -6.899 -7.578 1.00 73.06 201 ARG A N 1
ATOM 1491 C CA . ARG A 1 201 ? -11.392 -6.415 -8.115 1.00 73.06 201 ARG A CA 1
ATOM 1492 C C . ARG A 1 201 ? -10.763 -7.401 -9.096 1.00 73.06 201 ARG A C 1
ATOM 1494 O O . ARG A 1 201 ? -10.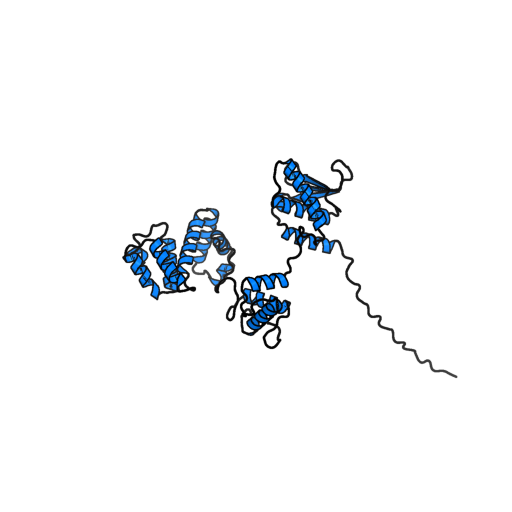260 -6.966 -10.116 1.00 73.06 201 ARG A O 1
ATOM 1501 N N . MET A 1 202 ? -10.792 -8.703 -8.817 1.00 69.19 202 MET A N 1
ATOM 1502 C CA . MET A 1 202 ? -10.251 -9.723 -9.725 1.00 69.19 202 MET A CA 1
ATOM 1503 C C . MET A 1 202 ? -11.061 -9.871 -11.017 1.00 69.19 202 MET A C 1
ATOM 1505 O O . MET A 1 202 ? -10.507 -10.290 -12.027 1.00 69.19 202 MET A O 1
ATOM 1509 N N . VAL A 1 203 ? -12.359 -9.569 -10.990 1.00 77.25 203 VAL A N 1
ATOM 1510 C CA . VAL A 1 203 ? -13.241 -9.693 -12.158 1.00 77.25 203 VAL A CA 1
ATOM 1511 C C . VAL A 1 203 ? -13.211 -8.418 -13.008 1.00 77.25 203 VAL A C 1
ATOM 1513 O O . VAL A 1 203 ? -13.159 -8.509 -14.230 1.00 77.25 203 VAL A O 1
ATOM 1516 N N . VAL A 1 204 ? -13.188 -7.237 -12.380 1.00 73.25 204 VAL A N 1
ATOM 1517 C CA . VAL A 1 204 ? -13.090 -5.926 -13.056 1.00 73.25 204 VAL A CA 1
ATOM 1518 C C . VAL A 1 204 ? -11.665 -5.643 -13.532 1.00 73.25 204 VAL A C 1
ATOM 1520 O O . VAL A 1 204 ? -11.446 -5.090 -14.609 1.00 73.25 204 VAL A O 1
ATOM 1523 N N . HIS A 1 205 ? -10.681 -6.052 -12.737 1.00 59.94 205 HIS A N 1
ATOM 1524 C CA . HIS A 1 205 ? -9.262 -5.965 -13.043 1.00 59.94 205 HIS A CA 1
ATOM 1525 C C . HIS A 1 205 ? -8.670 -7.370 -12.954 1.00 59.94 205 HIS A C 1
ATOM 1527 O O . HIS A 1 205 ? -7.987 -7.686 -11.971 1.00 59.94 205 HIS A O 1
ATOM 1533 N N . PRO A 1 206 ? -8.932 -8.241 -13.950 1.00 56.72 206 PRO A N 1
ATOM 1534 C CA . PRO A 1 206 ? -8.202 -9.494 -14.034 1.00 56.72 206 PRO A CA 1
ATOM 1535 C C . PRO A 1 206 ? -6.723 -9.141 -13.986 1.00 56.72 206 PRO A C 1
ATOM 1537 O O . PRO A 1 206 ? -6.269 -8.310 -14.777 1.00 56.72 206 PRO A O 1
ATOM 1540 N N . SER A 1 207 ? -6.011 -9.696 -12.999 1.00 53.00 207 SER A N 1
ATOM 1541 C CA . SER A 1 207 ? -4.574 -9.508 -12.835 1.00 53.00 207 SER A CA 1
ATOM 1542 C C . SER A 1 207 ? -3.946 -9.708 -14.204 1.00 53.00 207 SER A C 1
ATOM 1544 O O . SER A 1 207 ? -3.969 -10.821 -14.731 1.00 53.00 207 SER A O 1
ATOM 1546 N N . GLN A 1 208 ? -3.489 -8.623 -14.829 1.00 57.56 208 GLN A N 1
ATOM 1547 C CA . GLN A 1 208 ? -2.861 -8.751 -16.129 1.00 57.56 208 GLN A CA 1
ATOM 1548 C C . GLN A 1 208 ? -1.650 -9.658 -15.925 1.00 57.56 208 GLN A C 1
ATOM 1550 O O . GLN A 1 208 ? -0.903 -9.426 -14.966 1.00 57.56 208 GLN A O 1
ATOM 1555 N N . PRO A 1 209 ? -1.474 -10.691 -16.765 1.00 64.38 209 PRO A N 1
ATOM 1556 C CA . PRO A 1 209 ? -0.330 -11.569 -16.634 1.00 64.38 209 PRO A CA 1
ATOM 1557 C C . PRO A 1 209 ? 0.930 -10.703 -16.641 1.00 64.38 209 PRO A C 1
ATOM 1559 O O . PRO A 1 209 ? 1.085 -9.821 -17.490 1.00 64.38 209 PRO A O 1
ATOM 1562 N N . ASN A 1 210 ? 1.769 -10.883 -15.632 1.00 83.56 210 ASN A N 1
ATOM 1563 C CA . ASN A 1 210 ? 3.045 -10.203 -15.518 1.00 83.56 210 ASN A CA 1
ATOM 1564 C C . ASN A 1 210 ? 4.114 -10.988 -16.299 1.00 83.56 210 ASN A C 1
ATOM 1566 O O . ASN A 1 210 ? 3.871 -12.092 -16.774 1.00 83.56 210 ASN A O 1
ATOM 1570 N N . LEU A 1 211 ? 5.310 -10.431 -16.458 1.00 86.25 211 LEU A N 1
ATOM 1571 C CA . LEU A 1 211 ? 6.392 -11.036 -17.238 1.00 86.25 211 LEU A CA 1
ATOM 1572 C C . LEU A 1 211 ? 6.803 -12.433 -16.740 1.00 86.25 211 LEU A C 1
ATOM 1574 O O . LEU A 1 211 ? 7.285 -13.225 -17.546 1.00 86.25 211 LEU A O 1
ATOM 1578 N N . ALA A 1 212 ? 6.590 -12.768 -15.465 1.00 82.50 212 ALA A N 1
ATOM 1579 C CA . ALA A 1 212 ? 6.848 -14.110 -14.944 1.00 82.50 212 ALA A CA 1
ATOM 1580 C C . ALA A 1 212 ? 5.717 -15.112 -15.242 1.00 82.50 212 ALA A C 1
ATOM 1582 O O . ALA A 1 212 ? 5.951 -16.318 -15.167 1.00 82.50 212 ALA A O 1
ATOM 1583 N N . ASP A 1 213 ? 4.522 -14.653 -15.626 1.00 82.31 213 ASP A N 1
ATOM 1584 C CA . ASP A 1 213 ? 3.428 -15.540 -16.017 1.00 82.31 213 ASP A CA 1
ATOM 1585 C C . ASP A 1 213 ? 3.720 -16.191 -17.372 1.00 82.31 213 ASP A C 1
ATOM 1587 O O . ASP A 1 213 ? 3.965 -15.513 -18.370 1.00 82.31 213 ASP A O 1
ATOM 1591 N N . ALA A 1 214 ? 3.624 -17.521 -17.435 1.00 84.75 214 ALA A N 1
ATOM 1592 C CA . ALA A 1 214 ? 3.939 -18.305 -18.635 1.00 84.75 214 ALA A CA 1
ATOM 1593 C C . ALA A 1 214 ? 3.100 -17.925 -19.871 1.00 84.75 214 ALA A C 1
ATOM 1595 O O . ALA A 1 214 ? 3.506 -18.169 -21.004 1.00 84.75 214 ALA A O 1
ATOM 1596 N N . THR A 1 215 ? 1.922 -17.329 -19.668 1.00 83.06 215 THR A N 1
ATOM 1597 C CA . THR A 1 215 ? 1.038 -16.871 -20.748 1.00 83.06 215 THR A CA 1
ATOM 1598 C C . THR A 1 215 ? 1.382 -15.471 -21.259 1.00 83.06 215 THR A C 1
ATOM 1600 O O . THR A 1 215 ? 0.759 -15.004 -22.211 1.00 83.06 215 THR A O 1
ATOM 1603 N N . HIS A 1 216 ? 2.322 -14.762 -20.628 1.00 86.44 216 HIS A N 1
ATOM 1604 C CA . HIS A 1 216 ? 2.708 -13.420 -21.044 1.00 86.44 216 HIS A CA 1
ATOM 1605 C C . HIS A 1 216 ? 3.632 -13.476 -22.274 1.00 86.44 216 HIS A C 1
ATOM 1607 O O . HIS A 1 216 ? 4.615 -14.218 -22.263 1.00 86.44 216 HIS A O 1
ATOM 1613 N N . PRO A 1 217 ? 3.404 -12.663 -23.325 1.00 88.38 217 PRO A N 1
ATOM 1614 C CA . PRO A 1 217 ? 4.223 -12.699 -24.543 1.00 88.38 217 PRO A CA 1
ATOM 1615 C C . PRO A 1 217 ? 5.709 -12.391 -24.293 1.00 88.38 217 PRO A C 1
ATOM 1617 O O . PRO A 1 217 ? 6.572 -12.888 -25.009 1.00 88.38 217 PRO A O 1
ATOM 1620 N N . GLY A 1 218 ? 6.022 -11.608 -23.257 1.00 90.56 218 GLY A N 1
ATOM 1621 C CA . GLY A 1 218 ? 7.400 -11.323 -22.842 1.00 90.56 218 GLY A CA 1
ATOM 1622 C C . GLY A 1 218 ? 8.046 -12.365 -21.927 1.00 90.56 218 GLY A C 1
ATOM 1623 O O . GLY A 1 218 ? 9.211 -12.203 -21.572 1.00 90.56 218 GLY A O 1
ATOM 1624 N N . ASN A 1 219 ? 7.329 -13.426 -21.537 1.00 94.19 219 ASN A N 1
ATOM 1625 C CA . ASN A 1 219 ? 7.825 -14.401 -20.563 1.00 94.19 219 ASN A CA 1
ATOM 1626 C C . ASN A 1 219 ? 9.105 -15.104 -21.019 1.00 94.19 219 ASN A C 1
ATOM 1628 O O . ASN A 1 219 ? 10.052 -15.210 -20.246 1.00 94.19 219 ASN A O 1
ATOM 1632 N N . GLY A 1 220 ? 9.182 -15.503 -22.292 1.00 95.44 220 GLY A N 1
ATOM 1633 C CA . GLY A 1 220 ? 10.379 -16.157 -22.826 1.00 95.44 220 GLY A CA 1
ATOM 1634 C C . GLY A 1 220 ? 11.635 -15.288 -22.706 1.00 95.44 220 GLY A C 1
ATOM 1635 O O . GLY A 1 220 ? 12.683 -15.770 -22.283 1.00 95.44 220 GLY A O 1
ATOM 1636 N N . MET A 1 221 ? 11.524 -13.993 -23.015 1.00 95.62 221 MET A N 1
ATOM 1637 C CA . MET A 1 221 ? 12.646 -13.058 -22.902 1.00 95.62 221 MET A CA 1
ATOM 1638 C C . MET A 1 221 ? 12.981 -12.731 -21.442 1.00 95.62 221 MET A C 1
ATOM 1640 O O . MET A 1 221 ? 14.155 -12.611 -21.096 1.00 95.62 221 MET A O 1
ATOM 1644 N N . TYR A 1 222 ? 11.969 -12.640 -20.575 1.00 97.00 222 TYR A N 1
ATOM 1645 C CA . TYR A 1 222 ? 12.170 -12.482 -19.137 1.00 97.00 222 TYR A CA 1
ATOM 1646 C C . TYR A 1 222 ? 12.934 -13.662 -18.531 1.00 97.00 222 TYR A C 1
ATOM 1648 O O . TYR A 1 222 ? 13.921 -13.437 -17.840 1.00 97.00 222 TYR A O 1
ATOM 1656 N N . LEU A 1 223 ? 12.551 -14.905 -18.839 1.00 96.69 223 LEU A N 1
ATOM 1657 C CA . LEU A 1 223 ? 13.242 -16.098 -18.338 1.00 96.69 223 LEU A CA 1
ATOM 1658 C C . LEU A 1 223 ? 14.706 -16.159 -18.796 1.00 96.69 223 LEU A C 1
ATOM 1660 O O . LEU A 1 223 ? 15.577 -16.529 -18.014 1.00 96.69 223 LEU A O 1
ATOM 1664 N N . GLN A 1 224 ? 14.988 -15.751 -20.035 1.00 98.12 224 GLN A N 1
ATOM 1665 C CA . GLN A 1 224 ? 16.355 -15.649 -20.556 1.00 98.12 224 GLN A CA 1
ATOM 1666 C C . GLN A 1 224 ? 17.189 -14.601 -19.804 1.00 98.12 224 GLN A C 1
ATOM 1668 O O . GLN A 1 224 ? 18.316 -14.877 -19.389 1.00 98.12 224 GLN A O 1
ATOM 1673 N N . ALA A 1 225 ? 16.629 -13.407 -19.590 1.00 98.12 225 ALA A N 1
ATOM 1674 C CA . ALA A 1 225 ? 17.291 -12.358 -18.821 1.00 98.12 225 ALA A CA 1
ATOM 1675 C C . ALA A 1 225 ? 17.494 -12.770 -17.354 1.00 98.12 225 ALA A C 1
ATOM 1677 O O . ALA A 1 225 ? 18.552 -12.507 -16.788 1.00 98.12 225 ALA A O 1
ATOM 1678 N N . LEU A 1 226 ? 16.514 -13.451 -16.758 1.00 97.56 226 LEU A N 1
ATOM 1679 C CA . LEU A 1 226 ? 16.553 -13.934 -15.380 1.00 97.56 226 LEU A CA 1
ATOM 1680 C C . LEU A 1 226 ? 17.681 -14.943 -15.173 1.00 97.56 226 LEU A C 1
ATOM 1682 O O . LEU A 1 226 ? 18.516 -14.774 -14.289 1.00 97.56 226 LEU A O 1
ATOM 1686 N N . ASP A 1 227 ? 17.757 -15.945 -16.043 1.00 97.69 227 ASP A N 1
ATOM 1687 C CA . ASP A 1 227 ? 18.822 -16.945 -16.045 1.00 97.69 227 ASP A CA 1
ATOM 1688 C C . ASP A 1 227 ? 20.215 -16.298 -16.207 1.00 97.69 227 ASP A C 1
ATOM 1690 O O . ASP A 1 227 ? 21.163 -16.629 -15.488 1.00 97.69 227 ASP A O 1
ATOM 1694 N N . ALA A 1 228 ? 20.339 -15.292 -17.078 1.00 97.69 228 ALA A N 1
ATOM 1695 C CA . ALA A 1 228 ? 21.580 -14.540 -17.244 1.00 97.69 228 ALA A CA 1
ATOM 1696 C C . ALA A 1 228 ? 21.955 -13.688 -16.011 1.00 97.69 228 ALA A C 1
ATOM 1698 O O . ALA A 1 228 ? 23.128 -13.667 -15.627 1.00 97.69 228 ALA A O 1
ATOM 1699 N N . VAL A 1 229 ? 20.991 -13.033 -15.355 1.00 98.00 229 VAL A N 1
ATOM 1700 C CA . VAL A 1 229 ? 21.220 -12.288 -14.101 1.00 98.00 229 VAL A CA 1
ATOM 1701 C C . VAL A 1 229 ? 21.594 -13.237 -12.960 1.00 98.00 229 VAL A C 1
ATOM 1703 O O . VAL A 1 229 ? 22.513 -12.944 -12.201 1.00 98.00 229 VAL A O 1
ATOM 1706 N N . HIS A 1 230 ? 20.970 -14.411 -12.865 1.00 97.38 230 HIS A N 1
ATOM 1707 C CA . HIS A 1 230 ? 21.317 -15.404 -11.845 1.00 97.38 230 HIS A CA 1
ATOM 1708 C C . HIS A 1 230 ? 22.747 -15.925 -12.015 1.00 97.38 230 HIS A C 1
ATOM 1710 O O . HIS A 1 230 ? 23.466 -16.090 -11.027 1.00 97.38 230 HIS A O 1
ATOM 1716 N N . ARG A 1 231 ? 23.200 -16.134 -13.261 1.00 96.19 231 ARG A N 1
ATOM 1717 C CA . ARG A 1 231 ? 24.614 -16.440 -13.536 1.00 96.19 231 ARG A CA 1
ATOM 1718 C C . ARG A 1 231 ? 25.539 -15.313 -13.083 1.00 96.19 231 ARG A C 1
ATOM 1720 O O . ARG A 1 231 ? 26.573 -15.595 -12.481 1.00 96.19 231 ARG A O 1
ATOM 1727 N N . LEU A 1 232 ? 25.176 -14.060 -13.353 1.00 95.44 232 LEU A N 1
ATOM 1728 C CA . LEU A 1 232 ? 25.935 -12.889 -12.910 1.00 95.44 232 LEU A CA 1
ATOM 1729 C C . LEU A 1 232 ? 26.013 -12.808 -11.375 1.00 95.44 232 LEU A C 1
ATOM 1731 O O . LEU A 1 232 ? 27.084 -12.537 -10.830 1.00 95.44 232 LEU A O 1
ATOM 1735 N N . ASP A 1 233 ? 24.915 -13.074 -10.666 1.00 95.00 233 ASP A N 1
ATOM 1736 C CA . ASP A 1 233 ? 24.910 -13.103 -9.202 1.00 95.00 233 ASP A CA 1
ATOM 1737 C C . ASP A 1 233 ? 25.799 -14.222 -8.660 1.00 95.00 233 ASP A C 1
ATOM 1739 O O . ASP A 1 233 ? 26.638 -13.960 -7.795 1.00 95.00 233 ASP A O 1
ATOM 1743 N N . ALA A 1 234 ? 25.718 -15.425 -9.235 1.00 94.94 234 ALA A N 1
ATOM 1744 C CA . ALA A 1 234 ? 26.586 -16.540 -8.866 1.00 94.94 234 ALA A CA 1
ATOM 1745 C C . ALA A 1 234 ? 28.077 -16.209 -9.076 1.00 94.94 234 ALA A C 1
ATOM 1747 O O . ALA A 1 234 ? 28.897 -16.487 -8.200 1.00 94.94 234 ALA A O 1
ATOM 1748 N N . GLN A 1 235 ? 28.434 -15.549 -10.185 1.00 93.44 235 GLN A N 1
ATOM 1749 C CA . GLN A 1 235 ? 29.803 -15.075 -10.445 1.00 93.44 235 GLN A CA 1
ATOM 1750 C C . GLN A 1 235 ? 30.286 -14.051 -9.409 1.00 93.44 235 GLN A C 1
ATOM 1752 O O . GLN A 1 235 ? 31.478 -13.985 -9.116 1.00 93.44 235 GLN A O 1
ATOM 1757 N N . ARG A 1 236 ? 29.368 -13.267 -8.833 1.00 90.81 236 ARG A N 1
ATOM 1758 C CA . ARG A 1 236 ? 29.658 -12.300 -7.764 1.00 90.81 236 ARG A CA 1
ATOM 1759 C C . ARG A 1 236 ? 29.474 -12.872 -6.355 1.00 90.81 236 ARG A C 1
ATOM 1761 O O . ARG A 1 236 ? 29.525 -12.114 -5.388 1.00 90.81 236 ARG A O 1
ATOM 1768 N N . GLY A 1 237 ? 29.264 -14.184 -6.224 1.00 94.19 237 GLY A N 1
ATOM 1769 C CA . GLY A 1 237 ? 29.069 -14.846 -4.933 1.00 94.19 237 GLY A CA 1
ATOM 1770 C C . GLY A 1 237 ? 27.784 -14.429 -4.215 1.00 94.19 237 GLY A C 1
ATOM 1771 O O . GLY A 1 237 ? 27.732 -14.459 -2.986 1.00 94.19 237 GLY A O 1
ATOM 1772 N N . ARG A 1 238 ? 26.758 -14.009 -4.960 1.00 90.38 238 ARG A N 1
ATOM 1773 C CA . ARG A 1 238 ? 25.442 -13.632 -4.435 1.00 90.38 238 ARG A CA 1
ATOM 1774 C C . ARG A 1 238 ? 24.392 -14.672 -4.812 1.00 90.38 238 ARG A C 1
ATOM 1776 O O . ARG A 1 238 ? 24.454 -15.277 -5.879 1.00 90.38 238 ARG A O 1
ATOM 1783 N N . ALA A 1 239 ? 23.422 -14.866 -3.925 1.00 88.44 239 ALA A N 1
ATOM 1784 C CA . ALA A 1 239 ? 22.217 -15.622 -4.236 1.00 88.44 239 ALA A CA 1
ATOM 1785 C C . ALA A 1 239 ? 21.209 -14.703 -4.949 1.00 88.44 239 ALA A C 1
ATOM 1787 O O . ALA A 1 239 ? 21.096 -13.544 -4.540 1.00 88.44 239 ALA A O 1
ATOM 1788 N N . PRO A 1 240 ? 20.479 -15.196 -5.964 1.00 85.81 240 PRO A N 1
ATOM 1789 C CA . PRO A 1 240 ? 19.405 -14.430 -6.581 1.00 85.81 240 PRO A CA 1
ATOM 1790 C C . PRO A 1 240 ? 18.325 -14.000 -5.587 1.00 85.81 240 PRO A C 1
ATOM 1792 O O . PRO A 1 240 ? 17.957 -14.764 -4.690 1.00 85.81 240 PRO A O 1
ATOM 1795 N N . ASP A 1 241 ? 17.807 -12.787 -5.763 1.00 80.50 241 ASP A N 1
ATOM 1796 C CA . ASP A 1 241 ? 16.748 -12.212 -4.937 1.00 80.50 241 ASP A CA 1
ATOM 1797 C C . ASP A 1 241 ? 15.760 -11.359 -5.762 1.00 80.50 241 ASP A C 1
ATOM 1799 O O . ASP A 1 241 ? 15.831 -11.274 -6.986 1.00 80.50 241 ASP A O 1
ATOM 1803 N N . GLN A 1 242 ? 14.835 -10.673 -5.086 1.00 79.56 242 GLN A N 1
ATOM 1804 C CA . GLN A 1 242 ? 13.839 -9.818 -5.743 1.00 79.56 242 GLN A CA 1
ATOM 1805 C C . GLN A 1 242 ? 14.458 -8.702 -6.608 1.00 79.56 242 GLN A C 1
ATOM 1807 O O . GLN A 1 242 ? 13.835 -8.238 -7.564 1.00 79.56 242 GLN A O 1
ATOM 1812 N N . ARG A 1 243 ? 15.658 -8.217 -6.268 1.00 86.94 243 ARG A N 1
ATOM 1813 C CA . ARG A 1 243 ? 16.355 -7.194 -7.060 1.00 86.94 243 ARG A CA 1
ATOM 1814 C C . ARG A 1 243 ? 16.904 -7.807 -8.342 1.00 86.94 243 ARG A C 1
ATOM 1816 O O . ARG A 1 243 ? 16.857 -7.135 -9.371 1.00 86.94 243 ARG A O 1
ATOM 1823 N N . SER A 1 244 ? 17.358 -9.059 -8.293 1.00 92.38 244 SER A N 1
ATOM 1824 C CA . SER A 1 244 ? 17.713 -9.851 -9.475 1.00 92.38 244 SER A CA 1
ATOM 1825 C C . SER A 1 244 ? 16.513 -9.987 -10.420 1.00 92.38 244 SER A C 1
ATOM 1827 O O . SER A 1 244 ? 16.637 -9.687 -11.608 1.00 92.38 244 SER A O 1
ATOM 1829 N N . ASP A 1 245 ? 15.329 -10.309 -9.885 1.00 88.19 245 ASP A N 1
ATOM 1830 C CA . ASP A 1 245 ? 14.090 -10.421 -10.669 1.00 88.19 245 ASP A CA 1
ATOM 1831 C C . ASP A 1 245 ? 13.700 -9.093 -11.338 1.00 88.19 245 ASP A C 1
ATOM 1833 O O . ASP A 1 245 ? 13.329 -9.056 -12.515 1.00 88.19 245 ASP A O 1
ATOM 1837 N N . ASN A 1 246 ? 13.794 -7.985 -10.595 1.00 88.81 246 ASN A N 1
ATOM 1838 C CA . ASN A 1 246 ? 13.481 -6.646 -11.096 1.00 88.81 246 ASN A CA 1
ATOM 1839 C C . ASN A 1 246 ? 14.462 -6.211 -12.201 1.00 88.81 246 ASN A C 1
ATOM 1841 O O . ASN A 1 246 ? 14.042 -5.690 -13.238 1.00 88.81 246 ASN A O 1
ATOM 1845 N N . LEU A 1 247 ? 15.761 -6.479 -12.014 1.00 96.75 247 LEU A N 1
ATOM 1846 C CA . LEU A 1 247 ? 16.793 -6.213 -13.017 1.00 96.75 247 LEU A CA 1
ATOM 1847 C C . LEU A 1 247 ? 16.553 -7.022 -14.297 1.00 96.75 247 LEU A C 1
ATOM 1849 O O . LEU A 1 247 ? 16.600 -6.465 -15.394 1.00 96.75 247 LEU A O 1
ATOM 1853 N N . ALA A 1 248 ? 16.241 -8.313 -14.165 1.00 97.38 248 ALA A N 1
ATOM 1854 C CA . ALA A 1 248 ? 15.919 -9.184 -15.291 1.00 97.38 248 ALA A CA 1
ATOM 1855 C C . ALA A 1 248 ? 14.696 -8.689 -16.081 1.00 97.38 248 ALA A C 1
ATOM 1857 O O . ALA A 1 248 ? 14.715 -8.677 -17.312 1.00 97.38 248 ALA A O 1
ATOM 1858 N N . ALA A 1 249 ? 13.655 -8.217 -15.390 1.00 94.69 249 ALA A N 1
ATOM 1859 C CA . ALA A 1 249 ? 12.468 -7.652 -16.026 1.00 94.69 249 ALA A CA 1
ATOM 1860 C C . ALA A 1 249 ? 12.787 -6.392 -16.843 1.00 94.69 249 ALA A C 1
ATOM 1862 O O . ALA A 1 249 ? 12.354 -6.277 -17.991 1.00 94.69 249 ALA A O 1
ATOM 1863 N N . ALA A 1 250 ? 13.572 -5.470 -16.279 1.00 95.81 250 ALA A N 1
ATOM 1864 C CA . ALA A 1 250 ? 13.993 -4.254 -16.973 1.00 95.81 250 ALA A CA 1
ATOM 1865 C C . ALA A 1 250 ? 14.844 -4.567 -18.214 1.00 95.81 250 ALA A C 1
ATOM 1867 O O . ALA A 1 250 ? 14.622 -3.993 -19.280 1.00 95.81 250 ALA A O 1
ATOM 1868 N N . LEU A 1 251 ? 15.777 -5.518 -18.095 1.00 97.88 251 LEU A N 1
ATOM 1869 C CA . LEU A 1 251 ? 16.619 -5.969 -19.204 1.00 97.88 251 LEU A CA 1
ATOM 1870 C C . LEU A 1 251 ? 15.801 -6.623 -20.321 1.00 97.88 251 LEU A C 1
ATOM 1872 O O . LEU A 1 251 ? 16.066 -6.356 -21.490 1.00 97.88 251 LEU A O 1
ATOM 1876 N N . ALA A 1 252 ? 14.791 -7.429 -19.986 1.00 96.31 252 ALA A N 1
ATOM 1877 C CA . ALA A 1 252 ? 13.902 -8.026 -20.980 1.00 96.31 252 ALA A CA 1
ATOM 1878 C C . ALA A 1 252 ? 13.137 -6.954 -21.770 1.00 96.31 252 ALA A C 1
ATOM 1880 O O . ALA A 1 252 ? 13.093 -7.005 -22.996 1.00 96.31 252 ALA A O 1
ATOM 1881 N N . ILE A 1 253 ? 12.587 -5.944 -21.091 1.00 94.00 253 ILE A N 1
ATOM 1882 C CA . ILE A 1 253 ? 11.872 -4.837 -21.748 1.00 94.00 253 ILE A CA 1
ATOM 1883 C C . ILE A 1 253 ? 12.806 -4.046 -22.652 1.00 94.00 253 ILE A C 1
ATOM 1885 O O . ILE A 1 253 ? 12.482 -3.824 -23.816 1.00 94.00 253 ILE A O 1
ATOM 1889 N N . ALA A 1 254 ? 13.978 -3.660 -22.141 1.00 95.12 254 ALA A N 1
ATOM 1890 C CA . ALA A 1 254 ? 14.961 -2.932 -22.929 1.00 95.12 254 ALA A CA 1
ATOM 1891 C C . ALA A 1 254 ? 15.391 -3.745 -24.157 1.00 95.12 254 ALA A C 1
ATOM 1893 O O . ALA A 1 254 ? 15.460 -3.198 -25.258 1.00 95.12 254 ALA A O 1
ATOM 1894 N N . ALA A 1 255 ? 15.632 -5.051 -23.994 1.00 96.12 255 ALA A N 1
ATOM 1895 C CA . ALA A 1 255 ? 16.007 -5.946 -25.084 1.00 96.12 255 ALA A CA 1
ATOM 1896 C C . ALA A 1 255 ? 14.920 -5.971 -26.163 1.00 96.12 255 ALA A C 1
ATOM 1898 O O . ALA A 1 255 ? 15.213 -5.712 -27.331 1.00 96.12 255 ALA A O 1
ATOM 1899 N N . HIS A 1 256 ? 13.666 -6.183 -25.773 1.00 93.06 256 HIS A N 1
ATOM 1900 C CA . HIS A 1 256 ? 12.535 -6.180 -26.694 1.00 93.06 256 HIS A CA 1
ATOM 1901 C C . HIS A 1 256 ? 12.348 -4.834 -27.403 1.00 93.06 256 HIS A C 1
ATOM 1903 O O . HIS A 1 256 ? 12.273 -4.793 -28.630 1.00 93.06 256 HIS A O 1
ATOM 1909 N N . GLY A 1 257 ? 12.327 -3.729 -26.652 1.00 90.25 257 GLY A N 1
ATOM 1910 C CA . GLY A 1 257 ? 12.147 -2.381 -27.196 1.00 90.25 257 GLY A CA 1
ATOM 1911 C C . GLY A 1 257 ? 13.259 -1.964 -28.164 1.00 90.25 257 GLY A C 1
ATOM 1912 O O . GLY A 1 257 ? 13.005 -1.234 -29.117 1.00 90.25 257 GLY A O 1
ATOM 1913 N N . ASN A 1 258 ? 14.475 -2.488 -27.981 1.00 92.50 258 ASN A N 1
ATOM 1914 C CA . ASN A 1 258 ? 15.617 -2.260 -28.875 1.00 92.50 258 ASN A CA 1
ATOM 1915 C C . ASN A 1 258 ? 15.784 -3.362 -29.943 1.00 92.50 258 ASN A C 1
ATOM 1917 O O . ASN A 1 258 ? 16.810 -3.449 -30.627 1.00 92.50 258 ASN A O 1
ATOM 1921 N N . GLY A 1 259 ? 14.767 -4.211 -30.115 1.00 92.19 259 GLY A N 1
ATOM 1922 C CA . GLY A 1 259 ? 14.685 -5.195 -31.189 1.00 92.19 259 GLY A CA 1
ATOM 1923 C C . GLY A 1 259 ? 15.638 -6.382 -31.046 1.00 92.19 259 GLY A C 1
ATOM 1924 O O . GLY A 1 259 ? 15.955 -7.027 -32.055 1.00 92.19 259 GLY A O 1
ATOM 1925 N N . LEU A 1 260 ? 16.138 -6.670 -29.842 1.00 95.38 260 LEU A N 1
ATOM 1926 C CA . LEU A 1 260 ? 16.749 -7.966 -29.556 1.00 95.38 260 LEU A CA 1
ATOM 1927 C C . LEU A 1 260 ? 15.649 -9.032 -29.595 1.00 95.38 260 LEU A C 1
ATOM 1929 O O . LEU A 1 260 ? 14.519 -8.825 -29.171 1.00 95.38 260 LEU A O 1
ATOM 1933 N N . SER A 1 261 ? 16.001 -10.193 -30.128 1.00 94.56 261 SER A N 1
ATOM 1934 C CA . SER A 1 261 ? 15.117 -11.361 -30.235 1.00 94.56 261 SER A CA 1
ATOM 1935 C C . SER A 1 261 ? 15.239 -12.315 -29.045 1.00 94.56 261 SER A C 1
ATOM 1937 O O . SER A 1 261 ? 14.365 -13.152 -28.840 1.00 94.56 261 SER A O 1
ATOM 1939 N N . ARG A 1 262 ? 16.333 -12.208 -28.283 1.00 97.06 262 ARG A N 1
ATOM 1940 C CA . ARG A 1 262 ? 16.629 -13.000 -27.084 1.00 97.06 262 ARG A CA 1
ATOM 1941 C C . ARG A 1 262 ? 17.713 -12.321 -26.247 1.00 97.06 262 ARG A C 1
ATOM 1943 O O . ARG A 1 262 ? 18.400 -11.433 -26.752 1.00 97.06 262 ARG A O 1
ATOM 1950 N N . VAL A 1 263 ? 17.896 -12.782 -25.014 1.00 97.94 263 VAL A N 1
ATOM 1951 C CA . VAL A 1 263 ? 18.999 -12.375 -24.129 1.00 97.94 263 VAL A CA 1
ATOM 1952 C C . VAL A 1 263 ? 19.888 -13.587 -23.860 1.00 97.94 263 VAL A C 1
ATOM 1954 O O . VAL A 1 263 ? 19.456 -14.541 -23.226 1.00 97.94 263 VAL A O 1
ATOM 1957 N N . ASP A 1 264 ? 21.124 -13.565 -24.354 1.00 97.88 264 ASP A N 1
ATOM 1958 C CA . ASP A 1 264 ? 22.078 -14.667 -24.166 1.00 97.88 264 ASP A CA 1
ATOM 1959 C C . ASP A 1 264 ? 22.955 -14.423 -22.916 1.00 97.88 264 ASP A C 1
ATOM 1961 O O . ASP A 1 264 ? 23.201 -15.328 -22.109 1.00 97.88 264 ASP A O 1
ATOM 1965 N N . HIS A 1 265 ? 23.377 -13.169 -22.707 1.00 97.50 265 HIS A N 1
ATOM 1966 C CA . HIS A 1 265 ? 24.229 -12.766 -21.585 1.00 97.50 265 HIS A CA 1
ATOM 1967 C C . HIS A 1 265 ? 23.764 -11.460 -20.939 1.00 97.50 265 HIS A C 1
ATOM 1969 O O . HIS A 1 265 ? 23.170 -10.600 -21.591 1.00 97.50 265 HIS A O 1
ATOM 1975 N N . VAL A 1 266 ? 24.100 -11.301 -19.657 1.00 97.94 266 VAL A N 1
ATOM 1976 C CA . VAL A 1 266 ? 23.979 -10.041 -18.923 1.00 97.94 266 VAL A CA 1
ATOM 1977 C C . VAL A 1 266 ? 25.323 -9.718 -18.296 1.00 97.94 266 VAL A C 1
ATOM 1979 O O . VAL A 1 266 ? 25.905 -10.554 -17.605 1.00 97.94 266 VAL A O 1
ATOM 1982 N N . VAL A 1 267 ? 25.812 -8.506 -18.540 1.00 96.19 267 VAL A N 1
ATOM 1983 C CA . VAL A 1 267 ? 27.069 -8.008 -17.970 1.00 96.19 267 VAL A CA 1
ATOM 1984 C C . VAL A 1 267 ? 26.877 -6.638 -17.347 1.00 96.19 267 VAL A C 1
ATOM 1986 O O . VAL A 1 267 ? 26.013 -5.876 -17.766 1.00 96.19 267 VAL A O 1
ATOM 1989 N N . LEU A 1 268 ? 27.673 -6.323 -16.330 1.00 96.31 268 LEU A N 1
ATOM 1990 C CA . LEU A 1 268 ? 27.673 -5.007 -15.695 1.00 96.31 268 LEU A CA 1
ATOM 1991 C C . LEU A 1 268 ? 28.806 -4.154 -16.258 1.00 96.31 268 LEU A C 1
ATOM 1993 O O . LEU A 1 268 ? 29.850 -4.689 -16.627 1.00 96.31 268 LEU A O 1
ATOM 1997 N N . SER A 1 269 ? 28.613 -2.836 -16.276 1.00 96.31 269 SER A N 1
ATOM 1998 C CA . SER A 1 269 ? 29.727 -1.897 -16.415 1.00 96.31 269 SER A CA 1
ATOM 1999 C C . SER A 1 269 ? 30.718 -2.049 -15.255 1.00 96.31 269 SER A C 1
ATOM 2001 O O . SER A 1 269 ? 30.378 -2.570 -14.187 1.00 96.31 269 SER A O 1
ATOM 2003 N N . ASP A 1 270 ? 31.938 -1.546 -15.446 1.00 92.50 270 ASP A N 1
ATOM 2004 C CA . ASP A 1 270 ? 33.004 -1.606 -14.437 1.00 92.50 270 ASP A CA 1
ATOM 2005 C C . ASP A 1 270 ? 32.585 -0.956 -13.108 1.00 92.50 270 ASP A C 1
ATOM 2007 O O . ASP A 1 270 ? 32.828 -1.496 -12.029 1.00 92.50 270 ASP A O 1
ATOM 2011 N N . ASP A 1 271 ? 31.871 0.169 -13.181 1.00 93.44 271 ASP A N 1
ATOM 2012 C CA . ASP A 1 271 ? 31.311 0.891 -12.032 1.00 93.44 271 ASP A CA 1
ATOM 2013 C C . ASP A 1 271 ? 29.987 0.293 -11.510 1.00 93.44 271 ASP A C 1
ATOM 2015 O O . ASP A 1 271 ? 29.441 0.759 -10.512 1.00 93.44 271 ASP A O 1
ATOM 2019 N N . SER A 1 272 ? 29.467 -0.750 -12.166 1.00 92.38 272 SER A N 1
ATOM 2020 C CA . SER A 1 272 ? 28.180 -1.398 -11.884 1.00 92.38 272 SER A CA 1
ATOM 2021 C C . SER A 1 272 ? 26.952 -0.471 -11.946 1.00 92.38 272 SER A C 1
ATOM 2023 O O . SER A 1 272 ? 25.898 -0.831 -11.418 1.00 92.38 272 SER A O 1
ATOM 2025 N N . SER A 1 273 ? 27.053 0.696 -12.593 1.00 96.06 273 SER A N 1
ATOM 2026 C CA . SER A 1 273 ? 25.925 1.620 -12.788 1.00 96.06 273 SER A CA 1
ATOM 2027 C C . SER A 1 273 ? 24.990 1.190 -13.927 1.00 96.06 273 SER A C 1
ATOM 2029 O O . SER A 1 273 ? 23.790 1.473 -13.887 1.00 96.06 273 SER A O 1
ATOM 2031 N N . ARG A 1 274 ? 25.509 0.452 -14.919 1.00 97.88 274 ARG A N 1
ATOM 2032 C CA . ARG A 1 274 ? 24.766 -0.064 -16.078 1.00 97.88 274 ARG A CA 1
ATOM 2033 C C . ARG A 1 274 ? 24.790 -1.588 -16.117 1.00 97.88 274 ARG A C 1
ATOM 2035 O O . ARG A 1 274 ? 25.798 -2.211 -15.784 1.00 97.88 274 ARG A O 1
ATOM 2042 N N . ALA A 1 275 ? 23.694 -2.180 -16.580 1.00 97.75 275 ALA A N 1
ATOM 2043 C CA . ALA A 1 275 ? 23.628 -3.586 -16.965 1.00 97.75 275 ALA A CA 1
ATOM 2044 C C . ALA A 1 275 ? 23.309 -3.689 -18.454 1.00 97.75 275 ALA A C 1
ATOM 2046 O O . ALA A 1 275 ? 22.387 -3.031 -18.927 1.00 97.75 275 ALA A O 1
ATOM 2047 N N . TYR A 1 276 ? 24.044 -4.532 -19.171 1.00 98.12 276 TYR A N 1
ATOM 2048 C CA . TYR A 1 276 ? 23.906 -4.751 -20.604 1.00 98.12 276 TYR A CA 1
ATOM 2049 C C . TYR A 1 276 ? 23.277 -6.117 -20.858 1.00 98.12 276 TYR A C 1
ATOM 2051 O O . TYR A 1 276 ? 23.838 -7.131 -20.443 1.00 98.12 276 TYR A O 1
ATOM 2059 N N . ALA A 1 277 ? 22.151 -6.152 -21.568 1.00 98.06 277 ALA A N 1
ATOM 2060 C CA . ALA A 1 277 ? 21.617 -7.376 -22.154 1.00 98.06 277 ALA A CA 1
ATOM 2061 C C . ALA A 1 277 ? 22.264 -7.579 -23.524 1.00 98.06 277 ALA A C 1
ATOM 2063 O O . ALA A 1 277 ? 22.208 -6.689 -24.373 1.00 98.06 277 ALA A O 1
ATOM 2064 N N . VAL A 1 278 ? 22.869 -8.744 -23.743 1.00 98.06 278 VAL A N 1
ATOM 2065 C CA . VAL A 1 278 ? 23.629 -9.059 -24.956 1.00 98.06 278 VAL A CA 1
ATOM 2066 C C . VAL A 1 278 ? 22.999 -10.254 -25.666 1.00 98.06 278 VAL A C 1
ATOM 2068 O O . VAL A 1 278 ? 22.701 -11.277 -25.050 1.00 98.06 278 VAL A O 1
ATOM 2071 N N . GLN A 1 279 ? 22.818 -10.119 -26.976 1.00 97.81 279 GLN A N 1
ATOM 2072 C CA . GLN A 1 279 ? 22.452 -11.181 -27.902 1.00 97.81 279 GLN A CA 1
ATOM 2073 C C . GLN A 1 279 ? 23.669 -11.555 -28.760 1.00 97.81 279 GLN A C 1
ATOM 2075 O O . GLN A 1 279 ? 24.242 -10.708 -29.454 1.00 97.81 279 GLN A O 1
ATOM 2080 N N . GLY A 1 280 ? 23.981 -12.847 -28.790 1.00 95.00 280 GLY A N 1
ATOM 2081 C CA . GLY A 1 280 ? 25.149 -13.434 -29.434 1.00 95.00 280 GLY A CA 1
ATOM 2082 C C . GLY A 1 280 ? 26.317 -13.630 -28.470 1.00 95.00 280 GLY A C 1
ATOM 2083 O O . GLY A 1 280 ? 26.226 -13.327 -27.285 1.00 95.00 280 GLY A O 1
ATOM 2084 N N . ASP A 1 281 ? 27.418 -14.138 -29.016 1.00 94.12 281 ASP A N 1
ATOM 2085 C CA . ASP A 1 281 ? 28.683 -14.292 -28.298 1.00 94.12 281 ASP A CA 1
ATOM 2086 C C . ASP A 1 281 ? 29.220 -12.920 -27.845 1.00 94.12 281 ASP A C 1
ATOM 2088 O O . ASP A 1 281 ? 29.239 -11.964 -28.631 1.00 94.12 281 ASP A O 1
ATOM 2092 N N . ILE A 1 282 ? 29.651 -12.814 -26.585 1.00 91.69 282 ILE A N 1
ATOM 2093 C CA . ILE A 1 282 ? 30.130 -11.561 -25.992 1.00 91.69 282 ILE A CA 1
ATOM 2094 C C . ILE A 1 282 ? 31.404 -11.027 -26.666 1.00 91.69 282 ILE A C 1
ATOM 2096 O O . ILE A 1 282 ? 31.579 -9.807 -26.776 1.00 91.69 282 ILE A O 1
ATOM 2100 N N . ASP A 1 283 ? 32.239 -11.913 -27.205 1.00 93.00 283 ASP A N 1
ATOM 2101 C CA . ASP A 1 283 ? 33.496 -11.568 -27.872 1.00 93.00 283 ASP A CA 1
ATOM 2102 C C . ASP A 1 283 ? 33.295 -11.264 -29.365 1.00 93.00 283 ASP A C 1
ATOM 2104 O O . ASP A 1 283 ? 34.191 -10.760 -30.046 1.00 93.00 283 ASP A O 1
ATOM 2108 N N . SER A 1 284 ? 32.089 -11.489 -29.892 1.00 94.06 284 SER A N 1
ATOM 2109 C CA . SER A 1 284 ? 31.762 -11.185 -31.283 1.00 94.06 284 SER A CA 1
ATOM 2110 C C . SER A 1 284 ? 31.671 -9.678 -31.543 1.00 94.06 284 SER A C 1
ATOM 2112 O O . SER A 1 284 ? 31.111 -8.907 -30.754 1.00 94.06 284 SER A O 1
ATOM 2114 N N . LEU A 1 285 ? 32.152 -9.253 -32.715 1.00 91.44 285 LEU A N 1
ATOM 2115 C CA . LEU A 1 285 ? 31.930 -7.902 -33.248 1.00 91.44 285 LEU A CA 1
ATOM 2116 C C . LEU A 1 285 ? 30.481 -7.681 -33.705 1.00 91.44 285 LEU A C 1
ATOM 2118 O O . LEU A 1 285 ? 30.044 -6.541 -33.825 1.00 91.44 285 LEU A O 1
ATOM 2122 N N . PHE A 1 286 ? 29.732 -8.759 -33.944 1.00 93.19 286 PHE A N 1
ATOM 2123 C CA . PHE A 1 286 ? 28.345 -8.714 -34.415 1.00 93.19 286 PHE A CA 1
ATOM 2124 C C . PHE A 1 286 ? 27.322 -8.899 -33.291 1.00 93.19 286 PHE A C 1
ATOM 2126 O O . PHE A 1 286 ? 26.133 -9.084 -33.565 1.00 93.19 286 PHE A O 1
ATOM 2133 N N . LYS A 1 287 ? 27.763 -8.873 -32.025 1.00 95.69 287 LYS A N 1
ATOM 2134 C CA . LYS A 1 287 ? 26.844 -8.896 -30.887 1.00 95.69 287 LYS A CA 1
ATOM 2135 C C . LYS A 1 287 ? 25.898 -7.703 -30.949 1.00 95.69 287 LYS A C 1
ATOM 2137 O O . LYS A 1 287 ? 26.280 -6.599 -31.338 1.00 95.69 287 LYS A O 1
ATOM 2142 N N . ARG A 1 288 ? 24.660 -7.923 -30.527 1.00 97.56 288 ARG A N 1
ATOM 2143 C CA . ARG A 1 288 ? 23.678 -6.853 -30.331 1.00 97.56 288 ARG A CA 1
ATOM 2144 C C . ARG A 1 288 ? 23.493 -6.680 -28.843 1.00 97.56 288 ARG A C 1
ATOM 2146 O O . ARG A 1 288 ? 23.461 -7.670 -28.120 1.00 97.56 288 ARG A O 1
ATOM 2153 N N . TYR A 1 289 ? 23.377 -5.449 -28.383 1.00 97.12 289 TYR A N 1
ATOM 2154 C CA . TYR A 1 289 ? 23.175 -5.198 -26.970 1.00 97.12 289 TYR A CA 1
ATOM 2155 C C . TYR A 1 289 ? 22.285 -3.988 -26.753 1.00 97.12 289 TYR A C 1
ATOM 2157 O O . TYR A 1 289 ? 22.078 -3.163 -27.641 1.00 97.12 289 TYR A O 1
ATOM 2165 N N . THR A 1 290 ? 21.763 -3.916 -25.545 1.00 97.31 290 THR A N 1
ATOM 2166 C CA . THR A 1 290 ? 21.091 -2.754 -24.979 1.00 97.31 290 THR A CA 1
ATOM 2167 C C . THR A 1 290 ? 21.462 -2.685 -23.509 1.00 97.31 290 THR A C 1
ATOM 2169 O O . THR A 1 290 ? 22.033 -3.639 -22.971 1.00 97.31 290 THR A O 1
ATOM 2172 N N . ASP A 1 291 ? 21.142 -1.582 -22.854 1.00 97.19 291 ASP A N 1
ATOM 2173 C CA . ASP A 1 291 ? 21.515 -1.363 -21.476 1.00 97.19 291 ASP A CA 1
ATOM 2174 C C . ASP A 1 291 ? 20.454 -0.631 -20.662 1.00 97.19 291 ASP A C 1
ATOM 2176 O O . ASP A 1 291 ? 19.612 0.102 -21.180 1.00 97.19 291 ASP A O 1
ATOM 2180 N N . VAL A 1 292 ? 20.504 -0.865 -19.354 1.00 96.44 292 VAL A N 1
ATOM 2181 C CA . VAL A 1 292 ? 19.622 -0.255 -18.359 1.00 96.44 292 VAL A CA 1
ATOM 2182 C C . VAL A 1 292 ? 20.441 0.339 -17.223 1.00 96.44 292 VAL A C 1
ATOM 2184 O O . VAL A 1 292 ? 21.539 -0.129 -16.912 1.00 96.44 292 VAL A O 1
ATOM 2187 N N . ASP A 1 293 ? 19.883 1.357 -16.574 1.00 97.88 293 ASP A N 1
ATOM 2188 C CA . ASP A 1 293 ? 20.393 1.849 -15.298 1.00 97.88 293 ASP A CA 1
ATOM 2189 C C . ASP A 1 293 ? 20.071 0.842 -14.185 1.00 97.88 293 ASP A C 1
ATOM 2191 O O . ASP A 1 293 ? 18.910 0.476 -13.984 1.00 97.88 293 ASP A O 1
ATOM 2195 N N . VAL A 1 294 ? 21.094 0.375 -13.467 1.00 94.81 294 VAL A N 1
ATOM 2196 C CA . VAL A 1 294 ? 20.935 -0.683 -12.459 1.00 94.81 294 VAL A CA 1
ATOM 2197 C C . VAL A 1 294 ? 20.118 -0.195 -11.270 1.00 94.81 294 VAL A C 1
ATOM 2199 O O . VAL A 1 294 ? 19.266 -0.938 -10.784 1.00 94.81 294 VAL A O 1
ATOM 2202 N N . ALA A 1 295 ? 20.344 1.035 -10.803 1.00 91.88 295 ALA A N 1
ATOM 2203 C CA . ALA A 1 295 ? 19.670 1.574 -9.624 1.00 91.88 295 ALA A CA 1
ATOM 2204 C C . ALA A 1 295 ? 18.166 1.752 -9.874 1.00 91.88 295 ALA A C 1
ATOM 2206 O O . ALA A 1 295 ? 17.346 1.388 -9.026 1.00 91.88 295 ALA A O 1
ATOM 2207 N N . GLN A 1 296 ? 17.801 2.239 -11.060 1.00 87.19 296 GLN A N 1
ATOM 2208 C CA . GLN A 1 296 ? 16.413 2.315 -11.497 1.00 87.19 296 GLN A CA 1
ATOM 2209 C C . GLN A 1 296 ? 15.812 0.917 -11.695 1.00 87.19 296 GLN A C 1
ATOM 2211 O O . GLN A 1 296 ? 14.697 0.656 -11.234 1.00 87.19 296 GLN A O 1
ATOM 2216 N N . ALA A 1 297 ? 16.539 0.006 -12.347 1.00 91.25 297 ALA A N 1
ATOM 2217 C CA . ALA A 1 297 ? 16.047 -1.330 -12.672 1.00 91.25 297 ALA A CA 1
ATOM 2218 C C . ALA A 1 297 ? 15.712 -2.149 -11.419 1.00 91.25 297 ALA A C 1
ATOM 2220 O O . ALA A 1 297 ? 14.594 -2.641 -11.295 1.00 91.25 297 ALA A O 1
ATOM 2221 N N . ILE A 1 298 ? 16.619 -2.230 -10.439 1.00 89.00 298 ILE A N 1
ATOM 2222 C CA . ILE A 1 298 ? 16.374 -2.999 -9.205 1.00 89.00 298 ILE A CA 1
ATOM 2223 C C . ILE A 1 298 ? 15.241 -2.411 -8.352 1.00 89.00 298 ILE A C 1
ATOM 2225 O O . ILE A 1 298 ? 14.607 -3.135 -7.581 1.00 89.00 298 ILE A O 1
ATOM 2229 N N . GLY A 1 299 ? 14.996 -1.102 -8.476 1.00 79.50 299 GLY A N 1
ATOM 2230 C CA . GLY A 1 299 ? 13.933 -0.382 -7.778 1.00 79.50 299 GLY A CA 1
ATOM 2231 C C . GLY A 1 299 ? 12.566 -0.466 -8.458 1.00 79.50 29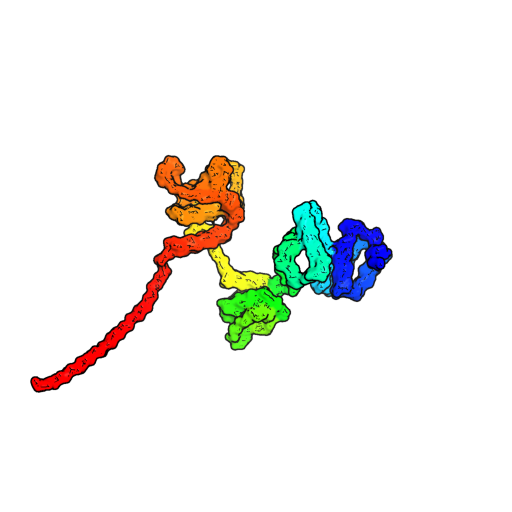9 GLY A C 1
ATOM 2232 O O . GLY A 1 299 ? 11.574 -0.083 -7.841 1.00 79.50 299 GLY A O 1
ATOM 2233 N N . THR A 1 300 ? 12.496 -0.971 -9.694 1.00 76.06 300 THR A N 1
ATOM 2234 C CA . THR A 1 300 ? 11.253 -1.074 -10.469 1.00 76.06 300 THR A CA 1
ATOM 2235 C C . THR A 1 300 ? 10.654 -2.476 -10.317 1.00 76.06 300 THR A C 1
ATOM 2237 O O . THR A 1 300 ? 11.238 -3.438 -10.812 1.00 76.06 300 THR A O 1
ATOM 2240 N N . PRO A 1 301 ? 9.494 -2.643 -9.653 1.00 80.38 301 PRO A N 1
ATOM 2241 C CA . PRO A 1 301 ? 8.903 -3.964 -9.449 1.00 80.38 301 PRO A CA 1
ATOM 2242 C C . PRO A 1 301 ? 8.514 -4.657 -10.762 1.00 80.38 301 PRO A C 1
ATOM 2244 O O . PRO A 1 301 ? 7.999 -4.013 -11.677 1.00 80.38 301 PRO A O 1
ATOM 2247 N N . LEU A 1 302 ? 8.634 -5.988 -10.809 1.00 79.62 302 LEU A N 1
ATOM 2248 C CA . LEU A 1 302 ? 8.236 -6.835 -11.947 1.00 79.62 302 LEU A CA 1
ATOM 2249 C C . LEU A 1 302 ? 6.857 -6.483 -12.537 1.00 79.62 302 LEU A C 1
ATOM 2251 O O . LEU A 1 302 ? 6.694 -6.426 -13.755 1.00 79.62 302 LEU A O 1
ATOM 2255 N N . VAL A 1 303 ? 5.858 -6.227 -11.687 1.00 74.62 303 VAL A N 1
ATOM 2256 C CA . VAL A 1 303 ? 4.498 -5.865 -12.128 1.00 74.62 303 VAL A CA 1
ATOM 2257 C C . VAL A 1 303 ? 4.500 -4.556 -12.923 1.00 74.62 303 VAL A C 1
ATOM 2259 O O . VAL A 1 303 ? 3.856 -4.471 -13.964 1.00 74.62 303 VAL A O 1
ATOM 2262 N N . GLN A 1 304 ? 5.264 -3.556 -12.480 1.00 76.06 304 GLN A N 1
ATOM 2263 C CA . GLN A 1 304 ? 5.383 -2.273 -13.173 1.00 76.06 304 GLN A CA 1
ATOM 2264 C C . GLN A 1 304 ? 6.120 -2.434 -14.509 1.00 76.06 304 GLN A C 1
ATOM 2266 O O . GLN A 1 304 ? 5.665 -1.926 -15.532 1.00 76.06 304 GLN A O 1
ATOM 2271 N N . SER A 1 305 ? 7.197 -3.218 -14.519 1.00 84.00 305 SER A N 1
ATOM 2272 C CA . SER A 1 305 ? 7.913 -3.619 -15.734 1.00 84.00 305 SER A CA 1
ATOM 2273 C C . SER A 1 305 ? 6.973 -4.321 -16.737 1.00 84.00 305 SER A C 1
ATOM 2275 O O . SER A 1 305 ? 6.972 -4.034 -17.932 1.00 84.00 305 SER A O 1
ATOM 2277 N N . SER A 1 306 ? 6.074 -5.176 -16.257 1.00 84.38 306 SER A N 1
ATOM 2278 C CA . SER A 1 306 ? 5.125 -5.905 -17.112 1.00 84.38 306 SER A CA 1
ATOM 2279 C C . SER A 1 306 ? 4.123 -4.997 -17.826 1.00 84.38 306 SER A C 1
ATOM 2281 O O . SER A 1 306 ? 3.791 -5.234 -18.986 1.00 84.38 306 SER A O 1
ATOM 2283 N N . VAL A 1 307 ? 3.682 -3.922 -17.168 1.00 80.50 307 VAL A N 1
ATOM 2284 C CA . VAL A 1 307 ? 2.834 -2.897 -17.795 1.00 80.50 307 VAL A CA 1
ATOM 2285 C C . VAL A 1 307 ? 3.600 -2.165 -18.904 1.00 80.50 307 VAL A C 1
ATOM 2287 O O . VAL A 1 307 ? 3.049 -1.945 -19.983 1.00 80.50 307 VAL A O 1
ATOM 2290 N N . GLN A 1 308 ? 4.884 -1.854 -18.691 1.00 82.75 308 GLN A N 1
ATOM 2291 C CA . GLN A 1 308 ? 5.722 -1.204 -19.706 1.00 82.75 308 GLN A CA 1
ATOM 2292 C C . GLN A 1 308 ? 5.870 -2.067 -20.968 1.00 82.75 308 GLN A C 1
ATOM 2294 O O . GLN A 1 308 ? 5.693 -1.564 -22.077 1.00 82.75 308 GLN A O 1
ATOM 2299 N N . TRP A 1 309 ? 6.095 -3.377 -20.815 1.00 85.38 309 TRP A N 1
ATOM 2300 C CA . TRP A 1 309 ? 6.173 -4.302 -21.953 1.00 85.38 309 TRP A CA 1
ATOM 2301 C C . TRP A 1 309 ? 4.927 -4.233 -22.850 1.00 85.38 309 TRP A C 1
ATOM 2303 O O . TRP A 1 309 ? 5.024 -4.246 -24.082 1.00 85.38 309 TRP A O 1
ATOM 2313 N N . GLN A 1 310 ? 3.738 -4.171 -22.241 1.00 77.75 310 GLN A N 1
ATOM 2314 C CA . GLN A 1 310 ? 2.472 -4.105 -22.975 1.00 77.75 310 GLN A CA 1
ATOM 2315 C C . GLN A 1 310 ? 2.332 -2.795 -23.759 1.00 77.75 310 GLN A C 1
ATOM 2317 O O . GLN A 1 310 ? 1.792 -2.808 -24.867 1.00 77.75 310 GLN A O 1
ATOM 2322 N N . HIS A 1 311 ? 2.825 -1.681 -23.214 1.00 77.19 311 HIS A N 1
ATOM 2323 C CA . HIS A 1 311 ? 2.856 -0.403 -23.922 1.00 77.19 311 HIS A CA 1
ATOM 2324 C C . HIS A 1 311 ? 3.806 -0.436 -25.124 1.00 77.19 311 HIS A C 1
ATOM 2326 O O . HIS A 1 311 ? 3.382 -0.072 -26.222 1.00 77.19 311 HIS A O 1
ATOM 2332 N N . ASP A 1 312 ? 5.025 -0.950 -24.956 1.00 74.38 312 ASP A N 1
ATOM 2333 C CA . ASP A 1 312 ? 6.018 -1.021 -26.038 1.00 74.38 312 ASP A CA 1
ATOM 2334 C C . ASP A 1 312 ? 5.555 -1.965 -27.161 1.00 74.38 312 ASP A C 1
ATOM 2336 O O . ASP A 1 312 ? 5.612 -1.628 -28.344 1.00 74.38 312 ASP A O 1
ATOM 2340 N N . SER A 1 313 ? 4.981 -3.119 -26.806 1.00 68.19 313 SER A N 1
ATOM 2341 C CA . SER A 1 313 ? 4.459 -4.094 -27.780 1.00 68.19 313 SER A CA 1
ATOM 2342 C C . SER A 1 313 ? 3.328 -3.527 -28.649 1.00 68.19 313 SER A C 1
ATOM 2344 O O . SER A 1 313 ? 3.206 -3.884 -29.820 1.00 68.19 313 SER A O 1
ATOM 2346 N N . ARG A 1 314 ? 2.503 -2.623 -28.100 1.00 62.56 314 ARG A N 1
ATOM 2347 C CA . ARG A 1 314 ? 1.430 -1.945 -28.850 1.00 62.56 314 ARG A CA 1
ATOM 2348 C C . ARG A 1 314 ? 1.955 -0.901 -29.835 1.00 62.56 314 ARG A C 1
ATOM 2350 O O . ARG A 1 314 ? 1.263 -0.601 -30.801 1.00 62.56 314 ARG A O 1
ATOM 2357 N N . GLN A 1 315 ? 3.148 -0.353 -29.609 1.00 56.78 315 GLN A N 1
ATOM 2358 C CA . GLN A 1 315 ? 3.762 0.627 -30.509 1.00 56.78 315 GLN A CA 1
ATOM 2359 C C . GLN A 1 315 ? 4.550 -0.034 -31.647 1.00 56.78 315 GLN A C 1
ATOM 2361 O O . GLN A 1 315 ? 4.587 0.500 -32.752 1.00 56.78 315 GLN A O 1
ATOM 2366 N N . VAL A 1 316 ? 5.132 -1.212 -31.406 1.00 51.62 316 VAL A N 1
ATOM 2367 C CA . VAL A 1 316 ? 5.934 -1.942 -32.406 1.00 51.62 316 VAL A CA 1
ATOM 2368 C C . VAL A 1 316 ? 5.060 -2.677 -33.444 1.00 51.62 316 VAL A C 1
ATOM 2370 O O . VAL A 1 316 ? 5.531 -2.952 -34.545 1.00 51.62 316 VAL A O 1
ATOM 2373 N N . ASN A 1 317 ? 3.772 -2.927 -33.162 1.00 45.56 317 ASN A N 1
ATOM 2374 C CA . ASN A 1 317 ? 2.856 -3.665 -34.047 1.00 45.56 317 ASN A CA 1
ATOM 2375 C C . ASN A 1 317 ? 1.629 -2.828 -34.509 1.00 45.56 317 ASN A C 1
ATOM 2377 O O . ASN A 1 317 ? 0.533 -2.995 -33.972 1.00 45.56 317 ASN A O 1
ATOM 2381 N N . PRO A 1 318 ? 1.739 -1.959 -35.537 1.00 43.06 318 PRO A N 1
ATOM 2382 C CA . PRO A 1 318 ? 0.578 -1.254 -36.095 1.00 43.06 318 PRO A CA 1
ATOM 2383 C C . PRO A 1 318 ? -0.282 -2.088 -37.073 1.00 43.06 318 PRO A C 1
ATOM 2385 O O . PRO A 1 318 ? -1.262 -1.579 -37.610 1.00 43.06 318 PRO A O 1
ATOM 2388 N N . THR A 1 319 ? 0.020 -3.368 -37.321 1.00 42.62 319 THR A N 1
ATOM 2389 C CA . THR A 1 319 ? -0.722 -4.218 -38.280 1.00 42.62 319 THR A CA 1
ATOM 2390 C C . THR A 1 319 ? -1.451 -5.372 -37.600 1.00 42.62 319 THR A C 1
ATOM 2392 O O . THR A 1 319 ? -1.119 -6.536 -37.773 1.00 42.62 319 THR A O 1
ATOM 2395 N N . GLN A 1 320 ? -2.488 -5.034 -36.835 1.00 41.31 320 GLN A N 1
ATOM 2396 C CA . GLN A 1 320 ? -3.649 -5.903 -36.584 1.00 41.31 320 GLN A CA 1
ATOM 2397 C C . GLN A 1 320 ? -4.856 -5.056 -36.135 1.00 41.31 320 GLN A C 1
ATOM 2399 O O . GLN A 1 320 ? -5.599 -5.403 -35.225 1.00 41.31 320 GLN A O 1
ATOM 2404 N N . ALA A 1 321 ? -5.059 -3.908 -36.788 1.00 36.44 321 ALA A N 1
ATOM 2405 C CA . ALA A 1 321 ? -6.380 -3.302 -36.849 1.00 36.44 321 ALA A CA 1
ATOM 2406 C C . ALA A 1 321 ? -7.140 -4.004 -37.980 1.00 36.44 321 ALA A C 1
ATOM 2408 O O . ALA A 1 321 ? -6.727 -3.966 -39.140 1.00 36.44 321 ALA A O 1
ATOM 2409 N N . THR A 1 322 ? -8.215 -4.696 -37.621 1.00 36.28 322 THR A N 1
ATOM 2410 C CA . THR A 1 322 ? -9.219 -5.248 -38.532 1.00 36.28 322 THR A CA 1
ATOM 2411 C C . THR A 1 322 ? -9.555 -4.210 -39.612 1.00 36.28 322 THR A C 1
ATOM 2413 O O . THR A 1 322 ? -9.851 -3.067 -39.250 1.00 36.28 322 THR A O 1
ATOM 2416 N N . PRO A 1 323 ? -9.531 -4.540 -40.918 1.00 36.12 323 PRO A N 1
ATOM 2417 C CA . PRO A 1 323 ? -10.009 -3.605 -41.925 1.00 36.12 323 PRO A CA 1
ATOM 2418 C C . PRO A 1 323 ? -11.476 -3.273 -41.623 1.00 36.12 323 PRO A C 1
ATOM 2420 O O . PRO A 1 323 ? -12.243 -4.190 -41.306 1.00 36.12 323 PRO A O 1
ATOM 2423 N N . PRO A 1 324 ? -11.906 -2.004 -41.718 1.00 34.56 324 PRO A N 1
ATOM 2424 C CA . PRO A 1 324 ? -13.324 -1.712 -41.705 1.00 34.56 324 PRO A CA 1
ATOM 2425 C C . PRO A 1 324 ? -13.946 -2.421 -42.907 1.00 34.56 324 PRO A C 1
ATOM 2427 O O . PRO A 1 324 ? -13.477 -2.287 -44.038 1.00 34.56 324 PRO A O 1
ATOM 2430 N N . VAL A 1 325 ? -15.000 -3.192 -42.650 1.00 37.91 325 VAL A N 1
ATOM 2431 C CA . VAL A 1 325 ? -15.888 -3.703 -43.689 1.00 37.91 325 VAL A CA 1
ATOM 2432 C C . VAL A 1 325 ? -16.493 -2.477 -44.370 1.00 37.91 325 VAL A C 1
ATOM 2434 O O . VAL A 1 325 ? -17.475 -1.909 -43.896 1.00 37.91 325 VAL A O 1
ATOM 2437 N N . GLN A 1 326 ? -15.871 -2.019 -45.455 1.00 38.50 326 GLN A N 1
ATOM 2438 C CA . GLN A 1 326 ? -16.512 -1.108 -46.386 1.00 38.50 326 GLN A CA 1
ATOM 2439 C C . GLN A 1 326 ? -17.688 -1.878 -46.975 1.00 38.50 326 GLN A C 1
ATOM 2441 O O . GLN A 1 326 ? -17.521 -2.789 -47.785 1.00 38.50 326 GLN A O 1
ATOM 2446 N N . GLN A 1 327 ? -18.886 -1.534 -46.504 1.00 40.91 327 GLN A N 1
ATOM 2447 C CA . GLN A 1 327 ? -20.122 -1.839 -47.199 1.00 40.91 327 GLN A CA 1
ATOM 2448 C C . GLN A 1 327 ? -19.930 -1.433 -48.661 1.00 40.91 327 GLN A C 1
ATOM 2450 O O . GLN A 1 327 ? -19.799 -0.250 -48.970 1.00 40.91 327 GLN A O 1
ATOM 2455 N N . MET A 1 328 ? -19.891 -2.424 -49.553 1.00 37.16 328 MET A N 1
ATOM 2456 C CA . MET A 1 328 ? -20.127 -2.220 -50.975 1.00 37.16 328 MET A CA 1
ATOM 2457 C C . MET A 1 328 ? -21.514 -1.591 -51.108 1.00 37.16 328 MET A C 1
ATOM 2459 O O . MET A 1 328 ? -22.530 -2.284 -51.133 1.00 37.16 328 MET A O 1
ATOM 2463 N N . GLN A 1 329 ? -21.562 -0.260 -51.158 1.00 40.59 329 GLN A N 1
ATOM 2464 C CA . GLN A 1 329 ? -22.699 0.449 -51.712 1.00 40.59 329 GLN A CA 1
ATOM 2465 C C . GLN A 1 329 ? -22.721 0.146 -53.206 1.00 40.59 329 GLN A C 1
ATOM 2467 O O . GLN A 1 329 ? -21.919 0.636 -53.996 1.00 40.59 329 GLN A O 1
ATOM 2472 N N . ASN A 1 330 ? -23.640 -0.748 -53.537 1.00 42.50 330 ASN A N 1
ATOM 2473 C CA . ASN A 1 330 ? -24.103 -1.072 -54.867 1.00 42.50 330 ASN A CA 1
ATOM 2474 C C . ASN A 1 330 ? -24.511 0.233 -55.588 1.00 42.50 330 ASN A C 1
ATOM 2476 O O . ASN A 1 330 ? -25.446 0.888 -55.121 1.00 42.50 330 ASN A O 1
ATOM 2480 N N . PRO A 1 331 ? -23.867 0.647 -56.694 1.00 42.97 331 PRO A N 1
ATOM 2481 C CA . PRO A 1 331 ? -24.382 1.750 -57.490 1.00 42.97 331 PRO A CA 1
ATOM 2482 C C . PRO A 1 331 ? -25.641 1.262 -58.207 1.00 42.97 331 PRO A C 1
ATOM 2484 O O . PRO A 1 331 ? -25.580 0.411 -59.097 1.00 42.97 331 PRO A O 1
ATOM 2487 N N . GLN A 1 332 ? -26.799 1.771 -57.788 1.00 40.97 332 GLN A N 1
ATOM 2488 C CA . GLN A 1 332 ? -28.027 1.647 -58.562 1.00 40.97 332 GLN A CA 1
ATOM 2489 C C . GLN A 1 332 ? -27.799 2.270 -59.944 1.00 40.97 332 GLN A C 1
ATOM 2491 O O . GLN A 1 332 ? -27.344 3.406 -60.066 1.00 40.97 332 GLN A O 1
ATOM 2496 N N . MET A 1 333 ? -28.094 1.485 -60.980 1.00 41.06 333 MET A N 1
ATOM 2497 C CA . MET A 1 333 ? -28.172 1.937 -62.362 1.00 41.06 333 MET A CA 1
ATOM 2498 C C . MET A 1 333 ? -29.275 2.990 -62.493 1.00 41.06 333 MET A C 1
ATOM 2500 O O . MET A 1 333 ? -30.449 2.636 -62.424 1.00 41.06 333 MET A O 1
ATOM 2504 N N . ASP A 1 334 ? -28.902 4.239 -62.760 1.00 41.44 334 ASP A N 1
ATOM 2505 C CA . ASP A 1 334 ? -29.797 5.206 -63.396 1.00 41.44 334 ASP A CA 1
ATOM 2506 C C . ASP A 1 334 ? -29.462 5.260 -64.890 1.00 41.44 334 ASP A C 1
ATOM 2508 O O . ASP A 1 334 ? -28.425 5.771 -65.318 1.00 41.44 334 ASP A O 1
ATOM 2512 N N . GLN A 1 335 ? -30.337 4.649 -65.688 1.00 45.62 335 GLN A N 1
ATOM 2513 C CA . GLN A 1 335 ? -30.317 4.738 -67.143 1.00 45.62 335 GLN A CA 1
ATOM 2514 C C . GLN A 1 335 ? -30.948 6.070 -67.575 1.00 45.62 335 GLN A C 1
ATOM 2516 O O . GLN A 1 335 ? -32.084 6.345 -67.186 1.00 45.62 335 GLN A O 1
ATOM 2521 N N . PRO A 1 336 ? -30.310 6.872 -68.442 1.00 43.38 336 PRO A N 1
ATOM 2522 C CA . PRO A 1 336 ? -31.015 7.943 -69.126 1.00 43.38 336 PRO A CA 1
ATOM 2523 C C . PRO A 1 336 ? -31.868 7.370 -70.266 1.00 43.38 336 PRO A C 1
ATOM 2525 O O . PRO A 1 336 ? -31.369 6.766 -71.217 1.00 43.38 336 PRO A O 1
ATOM 2528 N N . VAL A 1 337 ? -33.179 7.597 -70.166 1.00 47.28 337 VAL A N 1
ATOM 2529 C CA . VAL A 1 337 ? -34.160 7.411 -71.240 1.00 47.28 337 VAL A CA 1
ATOM 2530 C C . VAL A 1 337 ? -33.789 8.331 -72.406 1.00 47.28 337 VAL A C 1
ATOM 2532 O O . VAL A 1 337 ? -33.969 9.544 -72.323 1.00 47.28 337 VAL A O 1
ATOM 2535 N N . VAL A 1 338 ? -33.300 7.762 -73.508 1.00 47.25 338 VAL A N 1
ATOM 2536 C CA . VAL A 1 338 ? -33.198 8.465 -74.794 1.00 47.25 338 VAL A CA 1
ATOM 2537 C C . VAL A 1 338 ? -34.368 8.020 -75.664 1.00 47.25 338 VAL A C 1
ATOM 2539 O O . VAL A 1 338 ? -34.461 6.865 -76.081 1.00 47.25 338 VAL A O 1
ATOM 2542 N N . GLN A 1 339 ? -35.292 8.954 -75.881 1.00 44.81 339 GLN A N 1
ATOM 2543 C CA . GLN A 1 339 ? -36.424 8.815 -76.790 1.00 44.81 339 GLN A CA 1
ATOM 2544 C C . GLN A 1 339 ? -35.943 8.602 -78.230 1.00 44.81 339 GLN A C 1
ATOM 2546 O O . GLN A 1 339 ? -34.972 9.207 -78.682 1.00 44.81 339 GLN A O 1
ATOM 2551 N N . ARG A 1 340 ? -36.651 7.725 -78.944 1.00 45.03 340 ARG A N 1
ATOM 2552 C CA . ARG A 1 340 ? -36.474 7.471 -80.374 1.00 45.03 340 ARG A CA 1
ATOM 2553 C C . ARG A 1 340 ? -37.179 8.527 -81.236 1.00 45.03 340 ARG A C 1
ATOM 2555 O O . ARG A 1 340 ? -38.278 8.953 -80.888 1.00 45.03 340 ARG A O 1
ATOM 2562 N N . SER A 1 341 ? -36.603 8.698 -82.432 1.00 42.56 341 SER A N 1
ATOM 2563 C CA . SER A 1 341 ? -37.249 8.943 -83.741 1.00 42.56 341 SER A CA 1
ATOM 2564 C C . SER A 1 341 ? -37.521 10.399 -84.143 1.00 42.56 341 SER A C 1
ATOM 2566 O O . SER A 1 341 ? -37.641 11.253 -83.265 1.00 42.56 341 SER A O 1
ATOM 2568 N N . PRO A 1 342 ? -37.579 10.720 -85.459 1.00 60.78 342 PRO A N 1
ATOM 2569 C CA . PRO A 1 342 ? -37.954 9.880 -86.619 1.00 60.78 342 PRO A CA 1
ATOM 2570 C C . PRO A 1 342 ? -36.892 8.904 -87.123 1.00 60.78 342 PRO A C 1
ATOM 2572 O O . PRO A 1 342 ? -35.779 9.357 -87.465 1.00 60.78 342 PRO A O 1
#

pLDDT: mean 81.32, std 16.69, range [34.47, 98.12]